Protein AF-A0A093ZXS2-F1 (afdb_monomer)

Structure (mmCIF, N/CA/C/O backbone):
data_AF-A0A093ZXS2-F1
#
_entry.id   AF-A0A093ZXS2-F1
#
loop_
_atom_site.group_PDB
_atom_site.id
_atom_site.type_symbol
_atom_site.label_atom_id
_atom_site.label_alt_id
_atom_site.label_comp_id
_atom_site.label_asym_id
_atom_site.label_entity_id
_atom_site.label_seq_id
_atom_site.pdbx_PDB_ins_code
_atom_site.Cartn_x
_atom_site.Cartn_y
_atom_site.Cartn_z
_atom_site.occupancy
_atom_site.B_iso_or_equiv
_atom_site.auth_seq_id
_atom_site.auth_comp_id
_atom_site.auth_asym_id
_atom_site.auth_atom_id
_atom_site.pdbx_PDB_model_num
ATOM 1 N N . THR A 1 1 ? -21.969 -2.272 3.654 1.00 64.00 1 THR A N 1
ATOM 2 C CA . THR A 1 1 ? -23.311 -2.040 4.238 1.00 64.00 1 THR A CA 1
ATOM 3 C C . THR A 1 1 ? -23.140 -1.621 5.692 1.00 64.00 1 THR A C 1
ATOM 5 O O . THR A 1 1 ? -22.016 -1.695 6.166 1.00 64.00 1 THR A O 1
ATOM 8 N N . PRO A 1 2 ? -24.175 -1.134 6.396 1.00 62.75 2 PRO A N 1
ATOM 9 C CA . PRO A 1 2 ? -24.063 -0.842 7.830 1.00 62.75 2 PRO A CA 1
ATOM 10 C C . PRO A 1 2 ? -23.534 -2.045 8.628 1.00 62.75 2 PRO A C 1
ATOM 12 O O . PRO A 1 2 ? -22.500 -1.924 9.269 1.00 62.75 2 PRO A O 1
ATOM 15 N N . ASP A 1 3 ? -24.114 -3.231 8.416 1.00 76.62 3 ASP A N 1
ATOM 16 C CA . ASP A 1 3 ? -23.692 -4.475 9.078 1.00 76.62 3 ASP A CA 1
ATOM 17 C C . ASP A 1 3 ? -22.210 -4.823 8.841 1.00 76.62 3 ASP A C 1
ATOM 19 O O . ASP A 1 3 ? -21.530 -5.302 9.740 1.00 76.62 3 ASP A O 1
ATOM 23 N N . THR A 1 4 ? -21.673 -4.563 7.640 1.00 85.38 4 THR A N 1
ATOM 24 C CA . THR A 1 4 ? -20.246 -4.822 7.371 1.00 85.38 4 THR A CA 1
ATOM 25 C C . THR A 1 4 ? -19.342 -3.800 8.050 1.00 85.38 4 THR A C 1
ATOM 27 O O . THR A 1 4 ? -18.207 -4.125 8.351 1.00 85.38 4 THR A O 1
ATOM 30 N N . ILE A 1 5 ? -19.801 -2.560 8.251 1.00 90.06 5 ILE A N 1
ATOM 31 C CA . ILE A 1 5 ? -19.001 -1.5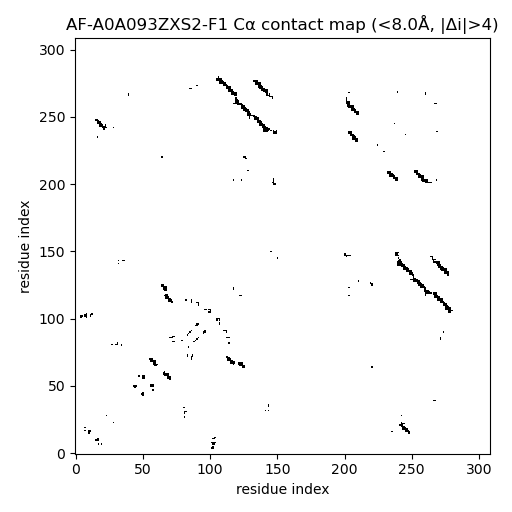38 8.942 1.00 90.06 5 ILE A CA 1
ATOM 32 C C . ILE A 1 5 ? -18.919 -1.868 10.431 1.00 90.06 5 ILE A C 1
ATOM 34 O O . ILE A 1 5 ? -17.835 -1.793 10.987 1.00 90.06 5 ILE A O 1
ATOM 38 N N . GLU A 1 6 ? -20.020 -2.302 11.048 1.00 91.19 6 GLU A N 1
ATOM 39 C CA . GLU A 1 6 ? -20.025 -2.748 12.450 1.00 91.19 6 GLU A CA 1
ATOM 40 C C . GLU A 1 6 ? -19.095 -3.951 12.668 1.00 91.19 6 GLU A C 1
ATOM 42 O O . GLU A 1 6 ? -18.340 -3.979 13.633 1.00 91.19 6 GLU A O 1
ATOM 47 N N . GLN A 1 7 ? -19.091 -4.919 11.744 1.00 90.75 7 GLN A N 1
ATOM 48 C CA . GLN A 1 7 ? -18.167 -6.060 11.796 1.00 90.75 7 GLN A CA 1
ATOM 49 C C . GLN A 1 7 ? -16.703 -5.635 11.658 1.00 90.75 7 GLN A C 1
ATOM 51 O O . GLN A 1 7 ? -15.855 -6.109 12.409 1.00 90.75 7 GLN A O 1
ATOM 56 N N . VAL A 1 8 ? -16.410 -4.738 10.710 1.00 92.88 8 VAL A N 1
ATOM 57 C CA . VAL A 1 8 ? -15.060 -4.188 10.520 1.00 92.88 8 VAL A CA 1
ATOM 58 C C . VAL A 1 8 ? -14.608 -3.442 11.770 1.00 92.88 8 VAL A C 1
ATOM 60 O O . VAL A 1 8 ? -13.482 -3.640 12.206 1.00 92.88 8 VAL A O 1
ATOM 63 N N . ASN A 1 9 ? -15.491 -2.641 12.363 1.00 95.50 9 ASN A N 1
ATOM 64 C CA . ASN A 1 9 ? -15.197 -1.873 13.562 1.00 95.50 9 ASN A CA 1
ATOM 65 C C . ASN A 1 9 ? -14.920 -2.765 14.772 1.00 95.50 9 ASN A C 1
ATOM 67 O O . ASN A 1 9 ? -13.881 -2.598 15.397 1.00 95.50 9 ASN A O 1
ATOM 71 N N . ALA A 1 10 ? -15.758 -3.771 15.028 1.00 94.12 10 ALA A N 1
ATOM 72 C CA . ALA A 1 10 ? -15.525 -4.722 16.113 1.00 94.12 10 ALA A CA 1
ATOM 73 C C . ALA A 1 10 ? -14.210 -5.505 15.934 1.00 94.12 10 ALA A C 1
ATOM 75 O O . ALA A 1 10 ? -13.450 -5.666 16.884 1.00 94.12 10 ALA A O 1
ATOM 76 N N . HIS A 1 11 ? -13.907 -5.957 14.709 1.00 94.00 11 HIS A N 1
ATOM 77 C CA . HIS A 1 11 ? -12.638 -6.636 14.428 1.00 94.00 11 HIS A CA 1
ATOM 78 C C . HIS A 1 11 ? -11.437 -5.705 14.623 1.00 94.00 11 HIS A C 1
ATOM 80 O O . HIS A 1 11 ? -10.383 -6.132 15.095 1.00 94.00 11 HIS A O 1
ATOM 86 N N . PHE A 1 12 ? -11.583 -4.441 14.229 1.00 96.06 12 PHE A N 1
ATOM 87 C CA . PHE A 1 12 ? -10.538 -3.441 14.370 1.00 96.06 12 PHE A CA 1
ATOM 88 C C . PHE A 1 12 ? -10.290 -3.068 15.834 1.00 96.06 12 PHE A C 1
ATOM 90 O O . PHE A 1 12 ? -9.136 -2.954 16.224 1.00 96.06 12 PHE A O 1
ATOM 97 N N . GLU A 1 13 ? -11.338 -2.938 16.648 1.00 94.44 13 GLU A N 1
ATOM 98 C CA . GLU A 1 13 ? -11.234 -2.655 18.087 1.00 94.44 13 GLU A CA 1
ATOM 99 C C . GLU A 1 13 ? -10.473 -3.761 18.838 1.00 94.44 13 GLU A C 1
ATOM 101 O O . GLU A 1 13 ? -9.700 -3.475 19.748 1.00 94.44 13 GLU A O 1
ATOM 106 N N . GLU A 1 14 ? -10.642 -5.024 18.434 1.00 93.88 14 GLU A N 1
ATOM 107 C CA . GLU A 1 14 ? -9.951 -6.156 19.062 1.00 93.88 14 GLU A CA 1
ATOM 108 C C . GLU A 1 14 ? -8.488 -6.297 18.612 1.00 93.88 14 GLU A C 1
ATOM 110 O O . GLU A 1 14 ? -7.625 -6.634 19.422 1.00 93.88 14 GLU A O 1
ATOM 115 N N . ASN A 1 15 ? -8.201 -6.049 17.330 1.00 93.31 15 ASN A N 1
ATOM 116 C CA . ASN A 1 15 ? -6.913 -6.413 16.725 1.00 93.31 15 ASN A CA 1
ATOM 117 C C . ASN A 1 15 ? -6.038 -5.220 16.321 1.00 93.31 15 ASN A C 1
ATOM 119 O O . ASN A 1 15 ? -4.917 -5.424 15.857 1.00 93.31 15 ASN A O 1
ATOM 123 N N . SER A 1 16 ? -6.549 -3.987 16.398 1.00 95.81 16 SER A N 1
ATOM 124 C CA . SER A 1 16 ? -5.923 -2.778 15.832 1.00 95.81 16 SER A CA 1
ATOM 125 C C . SER A 1 16 ? -5.574 -2.899 14.339 1.00 95.81 16 SER A C 1
ATOM 127 O O . SER A 1 16 ? -4.806 -2.106 13.789 1.00 95.81 16 SER A O 1
ATOM 129 N N . ALA A 1 17 ? -6.134 -3.901 13.662 1.00 95.56 17 ALA A N 1
ATOM 130 C CA . ALA A 1 17 ? -5.896 -4.217 12.268 1.00 95.56 17 ALA A CA 1
ATOM 131 C C . ALA A 1 17 ? -7.102 -4.953 11.673 1.00 95.56 17 ALA A C 1
ATOM 133 O O . ALA A 1 17 ? -7.790 -5.723 12.346 1.00 95.56 17 ALA A O 1
ATOM 134 N N . VAL A 1 18 ? -7.374 -4.724 10.391 1.00 95.50 18 VAL A N 1
ATOM 135 C CA . VAL A 1 18 ? -8.436 -5.418 9.652 1.00 95.50 18 VAL A CA 1
ATOM 136 C C . VAL A 1 18 ? -8.125 -5.435 8.160 1.00 95.50 18 VAL A C 1
ATOM 138 O O . VAL A 1 18 ? -7.564 -4.480 7.621 1.00 95.50 18 VAL A O 1
ATOM 141 N N . SER A 1 19 ? -8.518 -6.511 7.479 1.00 94.69 19 SER A N 1
ATOM 142 C CA . SER A 1 19 ? -8.465 -6.624 6.020 1.00 94.69 19 SER A CA 1
ATOM 143 C C . SER A 1 19 ? -9.869 -6.799 5.449 1.00 94.69 19 SER A C 1
ATOM 145 O O . SER A 1 19 ? -10.695 -7.512 6.008 1.00 94.69 19 SER A O 1
ATOM 147 N N . ILE A 1 20 ? -10.143 -6.131 4.331 1.00 95.06 20 ILE A N 1
ATOM 148 C CA . ILE A 1 20 ? -11.445 -6.111 3.669 1.00 95.06 20 ILE A CA 1
ATOM 149 C C . ILE A 1 20 ? -11.249 -6.438 2.195 1.00 95.06 20 ILE A C 1
ATOM 151 O O . ILE A 1 20 ? -10.667 -5.653 1.436 1.00 95.06 20 ILE A O 1
ATOM 155 N N . ASP A 1 21 ? -11.790 -7.574 1.776 1.00 94.25 21 ASP A N 1
ATOM 156 C CA . ASP A 1 21 ? -11.756 -7.993 0.384 1.00 94.25 21 ASP A CA 1
ATOM 157 C C . ASP A 1 21 ? -12.844 -7.326 -0.447 1.00 94.25 21 ASP A C 1
ATOM 159 O O . ASP A 1 21 ? -13.926 -6.956 0.015 1.00 94.25 21 ASP A O 1
ATOM 163 N N . ASN A 1 22 ? -12.561 -7.212 -1.739 1.00 95.25 22 ASN A N 1
ATOM 164 C CA . ASN A 1 22 ? -13.481 -6.716 -2.748 1.00 95.25 22 ASN A CA 1
ATOM 165 C C . ASN A 1 22 ? -14.045 -5.310 -2.471 1.00 95.25 22 ASN A C 1
ATOM 167 O O . ASN A 1 22 ? -15.179 -5.001 -2.844 1.00 95.25 22 ASN A O 1
ATOM 171 N N . ILE A 1 23 ? -13.230 -4.436 -1.873 1.00 95.56 23 ILE A N 1
ATOM 172 C CA . ILE A 1 23 ? -13.638 -3.085 -1.455 1.00 95.56 23 ILE A CA 1
ATOM 173 C C . ILE A 1 23 ? -14.059 -2.188 -2.634 1.00 95.56 23 ILE A C 1
ATOM 175 O O . ILE A 1 23 ? -14.985 -1.381 -2.524 1.00 95.56 23 ILE A O 1
ATOM 179 N N . LEU A 1 24 ? -13.409 -2.326 -3.795 1.00 97.12 24 LEU A N 1
ATOM 180 C CA . LEU A 1 24 ? -13.749 -1.583 -5.005 1.00 97.12 24 LEU A CA 1
ATOM 181 C C . LEU A 1 24 ? -14.876 -2.284 -5.761 1.00 97.12 24 LEU A C 1
ATOM 183 O O . LEU A 1 24 ? -14.845 -3.495 -5.987 1.00 97.12 24 LEU A O 1
ATOM 187 N N . SER A 1 25 ? -15.830 -1.495 -6.268 1.00 97.19 25 SER A N 1
ATOM 188 C CA . SER A 1 25 ? -16.922 -2.020 -7.096 1.00 97.19 25 SER A CA 1
ATOM 189 C C . SER A 1 25 ? -16.404 -2.839 -8.285 1.00 97.19 25 SER A C 1
ATOM 191 O O . SER A 1 25 ? -15.424 -2.458 -8.930 1.00 97.19 25 SER A O 1
ATOM 193 N N . ALA A 1 26 ? -17.123 -3.901 -8.660 1.00 97.81 26 ALA A N 1
ATOM 194 C CA . ALA A 1 26 ? -16.742 -4.776 -9.775 1.00 97.81 26 ALA A CA 1
ATOM 195 C C . ALA A 1 26 ? -16.466 -4.010 -11.085 1.00 97.81 26 ALA A C 1
ATOM 197 O O . ALA A 1 26 ? -15.532 -4.329 -11.818 1.00 97.81 26 ALA A O 1
ATOM 198 N N . LYS A 1 27 ? -17.241 -2.950 -11.362 1.00 98.25 27 LYS A N 1
ATOM 199 C CA . LYS A 1 27 ? -17.052 -2.096 -12.545 1.00 98.25 27 LYS A CA 1
ATOM 200 C C . LYS A 1 27 ? -15.719 -1.343 -12.506 1.00 98.25 27 LYS A C 1
ATOM 202 O O . LYS A 1 27 ? -15.015 -1.310 -13.513 1.00 98.25 27 LYS A O 1
ATOM 207 N N . PHE A 1 28 ? -15.394 -0.711 -11.377 1.00 98.31 28 PHE A N 1
ATOM 208 C CA . PHE A 1 28 ? -14.138 0.026 -11.231 1.00 98.31 28 PHE A CA 1
ATOM 209 C C . PHE A 1 28 ? -12.948 -0.935 -11.210 1.00 98.31 28 PHE A C 1
ATOM 211 O O . PHE A 1 28 ? -11.986 -0.717 -11.939 1.00 98.31 28 PHE A O 1
ATOM 218 N N . SER A 1 29 ? -13.063 -2.027 -10.449 1.00 98.06 29 SER A N 1
ATOM 219 C CA . SER A 1 29 ? -12.051 -3.077 -10.333 1.00 98.06 29 SER A CA 1
ATOM 220 C C . SER A 1 29 ? -11.686 -3.656 -11.707 1.00 98.06 29 SER A C 1
ATOM 222 O O . SER A 1 29 ? -10.516 -3.664 -12.075 1.00 98.06 29 SER A O 1
ATOM 224 N N . ALA A 1 30 ? -12.664 -3.997 -12.555 1.00 98.31 30 ALA A N 1
ATOM 225 C CA . ALA A 1 30 ? -12.390 -4.478 -13.915 1.00 98.31 30 ALA A CA 1
ATOM 226 C C . ALA A 1 30 ? -11.629 -3.456 -14.785 1.00 98.31 30 ALA A C 1
ATOM 228 O O . ALA A 1 30 ? -10.730 -3.826 -15.543 1.00 98.31 30 ALA A O 1
ATOM 229 N N . ARG A 1 31 ? -11.958 -2.161 -14.668 1.00 98.31 31 ARG A N 1
ATOM 230 C CA . ARG A 1 31 ? -11.261 -1.085 -15.392 1.00 98.31 31 ARG A CA 1
ATOM 231 C C . ARG A 1 31 ? -9.833 -0.891 -14.878 1.00 98.31 31 ARG A C 1
ATOM 233 O O . ARG A 1 31 ? -8.921 -0.743 -15.689 1.00 98.31 31 ARG A O 1
ATOM 240 N N . LEU A 1 32 ? -9.642 -0.906 -13.558 1.00 98.50 32 LEU A N 1
ATOM 241 C CA . LEU A 1 32 ? -8.323 -0.852 -12.931 1.00 98.50 32 LEU A CA 1
ATOM 242 C C . LEU A 1 32 ? -7.472 -2.041 -13.388 1.00 98.50 32 LEU A C 1
ATOM 244 O O . LEU A 1 32 ? -6.336 -1.845 -13.803 1.00 98.50 32 LEU A O 1
ATOM 248 N N . ARG A 1 33 ? -8.043 -3.249 -13.429 1.00 98.38 33 ARG A N 1
ATOM 249 C CA . ARG A 1 33 ? -7.336 -4.461 -13.862 1.00 98.38 33 ARG A CA 1
ATOM 250 C C . ARG A 1 33 ? -6.800 -4.344 -15.277 1.00 98.38 33 ARG A C 1
ATOM 252 O O . ARG A 1 33 ? -5.608 -4.530 -15.494 1.00 98.38 33 ARG A O 1
ATOM 259 N N . ALA A 1 34 ? -7.663 -3.956 -16.214 1.00 98.31 34 ALA A N 1
ATOM 260 C CA . ALA A 1 34 ? -7.269 -3.758 -17.604 1.00 98.31 34 ALA A CA 1
ATOM 261 C C . ALA A 1 34 ? -6.152 -2.707 -17.743 1.00 98.31 34 ALA A C 1
ATOM 263 O O . ALA A 1 34 ? -5.256 -2.863 -18.570 1.00 98.31 34 ALA A O 1
ATOM 264 N N . HIS A 1 35 ? -6.185 -1.651 -16.922 1.00 97.94 35 HIS A N 1
ATOM 265 C CA . HIS A 1 35 ? -5.135 -0.634 -16.899 1.00 97.94 35 HIS A CA 1
ATOM 266 C C . HIS A 1 35 ? -3.795 -1.192 -16.393 1.00 97.94 35 HIS A C 1
ATOM 268 O O . HIS A 1 35 ? -2.769 -0.973 -17.037 1.00 97.94 35 HIS A O 1
ATOM 274 N N . ILE A 1 36 ? -3.797 -1.935 -15.281 1.00 97.94 36 ILE A N 1
ATOM 275 C CA . ILE A 1 36 ? -2.574 -2.504 -14.696 1.00 97.94 36 ILE A CA 1
ATOM 276 C C . ILE A 1 36 ? -1.974 -3.585 -15.597 1.00 97.94 36 ILE A C 1
ATOM 278 O O . ILE A 1 36 ? -0.779 -3.546 -15.870 1.00 97.94 36 ILE A O 1
ATOM 282 N N . GLU A 1 37 ? -2.782 -4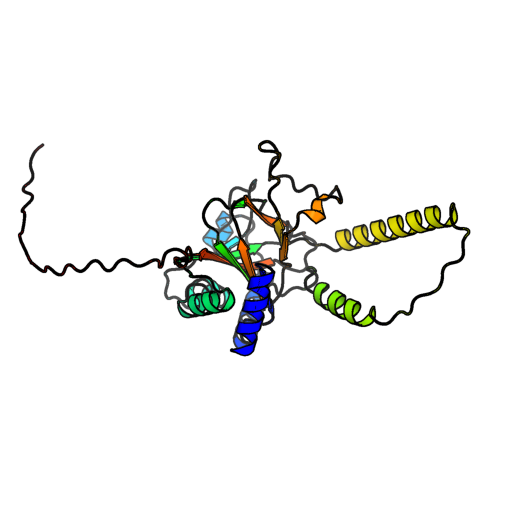.494 -16.145 1.00 97.44 37 GLU A N 1
ATOM 283 C CA . GLU A 1 37 ? -2.301 -5.531 -17.070 1.00 97.44 37 GLU A CA 1
ATOM 284 C C . GLU A 1 37 ? -1.670 -4.915 -18.336 1.00 97.44 37 GLU A C 1
ATOM 286 O O . GLU A 1 37 ? -0.616 -5.360 -18.800 1.00 97.44 37 GLU A O 1
ATOM 291 N N . ALA A 1 38 ? -2.245 -3.825 -18.862 1.00 97.00 38 ALA A N 1
ATOM 292 C CA . ALA A 1 38 ? -1.638 -3.071 -19.957 1.00 97.00 38 ALA A CA 1
ATOM 293 C C . ALA A 1 38 ? -0.306 -2.415 -19.541 1.00 97.00 38 ALA A C 1
ATOM 295 O O . ALA A 1 38 ? 0.675 -2.476 -20.293 1.00 97.00 38 ALA A O 1
ATOM 296 N N . ALA A 1 39 ? -0.240 -1.833 -18.340 1.00 94.94 39 ALA A N 1
ATOM 297 C CA . ALA A 1 39 ? 0.972 -1.216 -17.804 1.00 94.94 39 ALA A CA 1
ATOM 298 C C . ALA A 1 39 ? 2.092 -2.234 -17.512 1.00 94.94 39 ALA A C 1
ATOM 300 O O . ALA A 1 39 ? 3.266 -1.909 -17.689 1.00 94.94 39 ALA A O 1
ATOM 301 N N . GLU A 1 40 ? 1.761 -3.462 -17.104 1.00 95.06 40 GLU A N 1
ATOM 302 C CA . GLU A 1 40 ? 2.731 -4.552 -16.930 1.00 95.06 40 GLU A CA 1
ATOM 303 C C . GLU A 1 40 ? 3.244 -5.106 -18.261 1.00 95.06 40 GLU A C 1
ATOM 305 O O . GLU A 1 40 ? 4.412 -5.480 -18.371 1.00 95.06 40 GLU A O 1
ATOM 310 N N . SER A 1 41 ? 2.399 -5.119 -19.296 1.00 93.94 41 SER A N 1
ATOM 311 C CA . SER A 1 41 ? 2.801 -5.564 -20.637 1.00 93.94 41 SER A CA 1
ATOM 312 C C . SER A 1 41 ? 3.773 -4.604 -21.337 1.00 93.94 41 SER A C 1
ATOM 314 O O . SER A 1 41 ? 4.443 -4.987 -22.299 1.00 93.94 41 SER A O 1
ATOM 316 N N . THR A 1 42 ? 3.873 -3.363 -20.850 1.00 92.81 42 THR A N 1
ATOM 317 C CA . THR A 1 42 ? 4.752 -2.329 -21.400 1.00 92.81 42 THR A CA 1
ATOM 318 C C . THR A 1 42 ? 6.072 -2.295 -20.623 1.00 92.81 42 THR A C 1
ATOM 320 O O . THR A 1 42 ? 6.067 -1.993 -19.429 1.00 92.81 42 THR A O 1
ATOM 323 N N . PRO A 1 43 ? 7.226 -2.562 -21.264 1.00 90.75 43 PRO A N 1
ATOM 324 C CA . PRO A 1 43 ? 8.516 -2.488 -20.591 1.00 90.75 43 PRO A CA 1
ATOM 325 C C . PRO A 1 43 ? 8.794 -1.083 -20.052 1.00 90.75 43 PRO A C 1
ATOM 327 O O . PRO A 1 43 ? 8.669 -0.094 -20.776 1.00 90.75 43 PRO A O 1
ATOM 330 N N . LEU A 1 44 ? 9.221 -1.003 -18.793 1.00 90.88 44 LEU A N 1
ATOM 331 C CA . LEU A 1 44 ? 9.686 0.249 -18.209 1.00 90.88 44 LEU A CA 1
ATOM 332 C C . LEU A 1 44 ? 11.081 0.619 -18.741 1.00 90.88 44 LEU A C 1
ATOM 334 O O . LEU A 1 44 ? 11.901 -0.274 -18.986 1.00 90.88 44 LEU A O 1
ATOM 338 N N . PRO A 1 45 ? 11.387 1.923 -18.873 1.00 92.88 45 PRO A N 1
ATOM 339 C CA . PRO A 1 45 ? 12.745 2.379 -19.140 1.00 92.88 45 PRO A CA 1
ATOM 340 C C . PRO A 1 45 ? 13.757 1.876 -18.099 1.00 92.88 45 PRO A C 1
ATOM 342 O O . PRO A 1 45 ? 13.413 1.599 -16.947 1.00 92.88 45 PRO A O 1
ATOM 345 N N . ALA A 1 46 ? 15.025 1.764 -18.501 1.00 87.94 46 ALA A N 1
ATOM 346 C CA . ALA A 1 46 ? 16.059 1.131 -17.683 1.00 87.94 46 ALA A CA 1
ATOM 347 C C . ALA A 1 46 ? 16.540 2.020 -16.527 1.00 87.94 46 ALA A C 1
ATOM 349 O O . ALA A 1 46 ? 17.00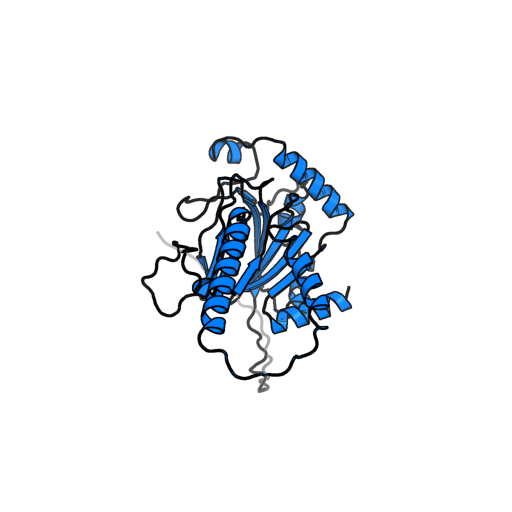1 1.512 -15.502 1.00 87.94 46 ALA A O 1
ATOM 350 N N . THR A 1 47 ? 16.462 3.343 -16.687 1.00 92.19 47 THR A N 1
ATOM 351 C CA . THR A 1 47 ? 16.985 4.302 -15.710 1.00 92.19 47 THR A CA 1
ATOM 352 C C . THR A 1 47 ? 15.879 5.110 -15.040 1.00 92.19 47 THR A C 1
ATOM 354 O O . THR A 1 47 ? 14.833 5.379 -15.627 1.00 92.19 47 THR A O 1
ATOM 357 N N . ALA A 1 48 ? 16.134 5.556 -13.805 1.00 93.06 48 ALA A N 1
ATOM 358 C CA . ALA A 1 48 ? 15.202 6.414 -13.076 1.00 93.06 48 ALA A CA 1
ATOM 359 C C . ALA A 1 48 ? 14.881 7.708 -13.842 1.00 93.06 48 ALA A C 1
ATOM 361 O O . ALA A 1 48 ? 13.721 8.088 -13.927 1.00 93.06 48 ALA A O 1
ATOM 362 N N . ALA A 1 49 ? 15.888 8.335 -14.458 1.00 94.62 49 ALA A N 1
ATOM 363 C CA . ALA A 1 49 ? 15.706 9.570 -15.218 1.00 94.62 49 ALA A CA 1
ATOM 364 C C . ALA A 1 49 ? 14.764 9.391 -16.420 1.00 94.62 49 ALA A C 1
ATOM 366 O O . ALA A 1 49 ? 13.937 10.256 -16.689 1.00 94.62 49 ALA A O 1
ATOM 367 N N . GLU A 1 50 ? 14.856 8.264 -17.129 1.00 95.12 50 GLU A N 1
ATOM 368 C CA . GLU A 1 50 ? 13.969 7.978 -18.261 1.00 95.12 50 GLU A CA 1
ATOM 369 C C . GLU A 1 50 ? 12.537 7.669 -17.806 1.00 95.12 50 GLU A C 1
ATOM 371 O O . GLU A 1 50 ? 11.589 8.110 -18.455 1.00 95.12 50 GLU A O 1
ATOM 376 N N . ILE A 1 51 ? 12.362 6.953 -16.687 1.00 94.00 51 ILE A N 1
ATOM 377 C CA . ILE A 1 51 ? 11.036 6.697 -16.093 1.00 94.00 51 ILE A CA 1
ATOM 378 C C . ILE A 1 51 ? 10.374 8.024 -15.704 1.00 94.00 51 ILE A C 1
ATOM 380 O O . ILE A 1 51 ? 9.236 8.284 -16.092 1.00 94.00 51 ILE A O 1
ATOM 384 N N . GLU A 1 52 ? 11.108 8.877 -14.988 1.00 94.19 52 GLU A N 1
ATOM 385 C CA . GLU A 1 52 ? 10.622 10.165 -14.481 1.00 94.19 52 GLU A CA 1
ATOM 386 C C . GLU A 1 52 ? 10.313 11.162 -15.616 1.00 94.19 52 GLU A C 1
ATOM 388 O O . GLU A 1 52 ? 9.411 11.989 -15.486 1.00 94.19 52 GLU A O 1
ATOM 393 N N . ALA A 1 53 ? 11.022 11.070 -16.747 1.00 94.06 53 ALA A N 1
ATOM 394 C CA . ALA A 1 53 ? 10.792 11.910 -17.924 1.00 94.06 53 ALA A CA 1
ATOM 395 C C . ALA A 1 53 ? 9.629 11.438 -18.816 1.00 94.06 53 ALA A C 1
ATOM 397 O O . ALA A 1 53 ? 9.068 12.242 -19.558 1.00 94.06 53 ALA A O 1
ATOM 398 N N . SER A 1 54 ? 9.290 10.146 -18.787 1.00 91.31 54 SER A N 1
ATOM 399 C CA . SER A 1 54 ? 8.282 9.540 -19.676 1.00 91.31 54 SER A CA 1
ATOM 400 C C . SER A 1 54 ? 6.955 9.219 -18.989 1.00 91.31 54 SER A C 1
ATOM 402 O O . SER A 1 54 ? 5.998 8.835 -19.660 1.00 91.31 54 SER A O 1
ATOM 404 N N . SER A 1 55 ? 6.881 9.363 -17.665 1.00 91.00 55 SER A N 1
ATOM 405 C CA . SER A 1 55 ? 5.708 8.999 -16.876 1.00 91.00 55 SER A CA 1
ATOM 406 C C . SER A 1 55 ? 5.560 9.894 -15.636 1.00 91.00 55 SER A C 1
ATOM 408 O O . SER A 1 55 ? 6.530 10.533 -15.215 1.00 91.00 55 SER A O 1
ATOM 410 N N . PRO A 1 56 ? 4.367 9.941 -15.015 1.00 91.81 56 PRO A N 1
ATOM 411 C CA . PRO A 1 56 ? 4.180 10.646 -13.746 1.00 91.81 56 PRO A CA 1
ATOM 412 C C . PRO A 1 56 ? 4.859 9.932 -12.566 1.00 91.81 56 PRO A C 1
ATOM 414 O O . PRO A 1 56 ? 5.035 10.532 -11.510 1.00 91.81 56 PRO A O 1
ATOM 417 N N . TRP A 1 57 ? 5.284 8.678 -12.743 1.00 95.19 57 TRP A N 1
ATOM 418 C CA . TRP A 1 57 ? 5.947 7.905 -11.703 1.00 95.19 57 TRP A CA 1
ATOM 419 C C . TRP A 1 57 ? 7.334 8.464 -11.379 1.00 95.19 57 TRP A C 1
ATOM 421 O O . TRP A 1 57 ? 8.066 8.964 -12.242 1.00 95.19 57 TRP A O 1
ATOM 431 N N . ARG A 1 58 ? 7.704 8.353 -10.106 1.00 96.88 58 ARG A N 1
ATOM 432 C CA . ARG A 1 58 ? 9.008 8.733 -9.560 1.00 96.88 58 ARG A CA 1
ATOM 433 C C . ARG A 1 58 ? 9.691 7.532 -8.931 1.00 96.88 58 ARG A C 1
ATOM 435 O O . ARG A 1 58 ? 9.028 6.562 -8.584 1.00 96.88 58 ARG A O 1
ATOM 442 N N . VAL A 1 59 ? 11.017 7.569 -8.809 1.00 97.50 59 VAL A N 1
ATOM 443 C CA . VAL A 1 59 ? 11.788 6.483 -8.183 1.00 97.50 59 VAL A CA 1
ATOM 444 C C . VAL A 1 59 ? 12.187 6.885 -6.769 1.00 97.50 59 VAL A C 1
ATOM 446 O O . VAL A 1 59 ? 12.946 7.842 -6.596 1.00 97.50 59 VAL A O 1
ATOM 449 N N . ALA A 1 60 ? 11.730 6.121 -5.777 1.00 97.75 60 ALA A N 1
ATOM 450 C CA . ALA A 1 60 ? 12.073 6.314 -4.372 1.00 97.75 60 ALA A CA 1
ATOM 451 C C . ALA A 1 60 ? 13.586 6.120 -4.142 1.00 97.75 60 ALA A C 1
ATOM 453 O O . ALA A 1 60 ? 14.198 5.185 -4.674 1.00 97.75 60 ALA A O 1
ATOM 454 N N . LYS A 1 61 ? 14.199 7.035 -3.383 1.00 95.00 61 LYS A N 1
ATOM 455 C CA . LYS A 1 61 ? 15.644 7.136 -3.115 1.00 95.00 61 LYS A CA 1
ATOM 456 C C . LYS A 1 61 ? 15.846 7.553 -1.644 1.00 95.00 61 LYS A C 1
ATOM 458 O O . LYS A 1 61 ? 15.080 8.379 -1.159 1.00 95.00 61 LYS A O 1
ATOM 463 N N . PRO A 1 62 ? 16.926 7.114 -0.968 1.00 96.62 62 PRO A N 1
ATOM 464 C CA . PRO A 1 62 ? 18.091 6.438 -1.536 1.00 96.62 62 PRO A CA 1
ATOM 465 C C . PRO A 1 62 ? 17.983 4.898 -1.534 1.00 96.62 62 PRO A C 1
ATOM 467 O O . PRO A 1 62 ? 17.354 4.335 -0.641 1.00 96.62 62 PRO A O 1
ATOM 470 N N . PRO A 1 63 ? 18.685 4.197 -2.455 1.00 94.50 63 PRO A N 1
ATOM 471 C CA . PRO A 1 63 ? 18.602 2.738 -2.581 1.00 94.50 63 PRO A CA 1
ATOM 472 C C . PRO A 1 63 ? 18.917 1.966 -1.298 1.00 94.50 63 PRO A C 1
ATOM 474 O O . PRO A 1 63 ? 18.298 0.952 -1.034 1.00 94.50 63 PRO A O 1
ATOM 477 N N . HIS A 1 64 ? 19.838 2.431 -0.455 1.00 91.69 64 HIS A N 1
ATOM 478 C CA . HIS A 1 64 ? 20.163 1.731 0.795 1.00 91.69 64 HIS A CA 1
ATOM 479 C C . HIS A 1 64 ? 19.047 1.795 1.857 1.00 91.69 64 HIS A C 1
ATOM 481 O O . HIS A 1 64 ? 19.210 1.198 2.909 1.00 91.69 64 HIS A O 1
ATOM 487 N N . LYS A 1 65 ? 17.940 2.511 1.603 1.00 94.19 65 LYS A N 1
ATOM 488 C CA . LYS A 1 65 ? 16.736 2.533 2.451 1.00 94.19 65 LYS A CA 1
ATOM 489 C C . LYS A 1 65 ? 15.528 1.929 1.750 1.00 94.19 65 LYS A C 1
ATOM 491 O O . LYS A 1 65 ? 14.771 1.168 2.340 1.00 94.19 65 LYS A O 1
ATOM 496 N N . HIS A 1 66 ? 15.327 2.287 0.490 1.00 96.94 66 HIS A N 1
ATOM 497 C CA . HIS A 1 66 ? 14.213 1.791 -0.300 1.00 96.94 66 HIS A CA 1
ATOM 498 C C . HIS A 1 66 ? 14.474 1.995 -1.788 1.00 96.94 66 HIS A C 1
ATOM 500 O O . HIS A 1 66 ? 15.284 2.828 -2.205 1.00 96.94 66 HIS A O 1
ATOM 506 N N . ARG A 1 67 ? 13.728 1.260 -2.602 1.00 97.44 67 ARG A N 1
ATOM 507 C CA . ARG A 1 67 ? 13.611 1.496 -4.035 1.00 97.44 67 ARG A CA 1
ATOM 508 C C . ARG A 1 67 ? 12.252 0.983 -4.481 1.00 97.44 67 ARG A C 1
ATOM 510 O O . ARG A 1 67 ? 11.993 -0.199 -4.341 1.00 97.44 67 ARG A O 1
ATOM 517 N N . PHE A 1 68 ? 11.408 1.856 -5.008 1.00 98.12 68 PHE A N 1
ATOM 518 C CA . PHE A 1 68 ? 10.123 1.518 -5.626 1.00 98.12 68 PHE A CA 1
ATOM 519 C C . PHE A 1 68 ? 9.673 2.679 -6.510 1.00 98.12 68 PHE A C 1
ATOM 521 O O . PHE A 1 68 ? 10.242 3.775 -6.429 1.00 98.12 68 PHE A O 1
ATOM 528 N N . LEU A 1 69 ? 8.695 2.446 -7.384 1.00 98.31 69 LEU A N 1
ATOM 529 C CA . LEU A 1 69 ? 8.044 3.537 -8.098 1.00 98.31 69 LEU A CA 1
ATOM 530 C C . LEU A 1 69 ? 6.904 4.094 -7.256 1.00 98.31 69 LEU A C 1
ATOM 532 O O . LEU A 1 69 ? 6.128 3.323 -6.696 1.00 98.31 69 LEU A O 1
ATOM 536 N N . TYR A 1 70 ? 6.785 5.416 -7.201 1.00 98.12 70 TYR A N 1
ATOM 537 C CA . TYR A 1 70 ? 5.699 6.079 -6.495 1.00 98.12 70 TYR A CA 1
ATOM 538 C C . TYR A 1 70 ? 5.000 7.138 -7.344 1.00 98.12 70 TYR A C 1
ATOM 540 O O . TYR A 1 70 ? 5.586 7.695 -8.278 1.00 98.12 70 TYR A O 1
ATOM 548 N N . LEU A 1 71 ? 3.738 7.385 -7.009 1.00 96.81 71 LEU A N 1
ATOM 549 C CA . LEU A 1 71 ? 2.845 8.343 -7.638 1.00 96.81 71 LEU A CA 1
ATOM 550 C C . LEU A 1 71 ? 2.189 9.186 -6.543 1.00 96.81 71 LEU A C 1
ATOM 552 O O . LEU A 1 71 ? 1.462 8.656 -5.703 1.00 96.81 71 LEU A O 1
ATOM 556 N N . GLU A 1 72 ? 2.468 10.485 -6.553 1.00 94.25 72 GLU A N 1
ATOM 557 C CA . GLU A 1 72 ? 1.877 11.453 -5.626 1.00 94.25 72 GLU A CA 1
ATOM 558 C C . GLU A 1 72 ? 0.575 12.038 -6.193 1.00 94.25 72 GLU A C 1
ATOM 560 O O . GLU A 1 72 ? 0.397 12.052 -7.421 1.00 94.25 72 GLU A O 1
ATOM 565 N N . PRO A 1 73 ? -0.313 12.556 -5.322 1.00 91.62 73 PRO A N 1
ATOM 566 C CA . PRO A 1 73 ? -1.512 13.249 -5.752 1.00 91.62 73 PRO A CA 1
ATOM 567 C C . PRO A 1 73 ? -1.194 14.411 -6.692 1.00 91.62 73 PRO A C 1
ATOM 569 O O . PRO A 1 73 ? -0.356 15.268 -6.393 1.00 91.62 73 PRO A O 1
ATOM 572 N N . SER A 1 74 ? -1.862 14.451 -7.842 1.00 86.56 74 SER A N 1
ATOM 573 C CA . SER A 1 74 ? -1.653 15.498 -8.842 1.00 86.56 74 SER A CA 1
ATOM 574 C C . SER A 1 74 ? -2.666 16.636 -8.677 1.00 86.56 74 SER A C 1
ATOM 576 O O . SER A 1 74 ? -3.848 16.414 -8.433 1.00 86.56 74 SER A O 1
ATOM 578 N N . ALA A 1 75 ? -2.228 17.887 -8.854 1.00 72.38 75 ALA A N 1
ATOM 579 C CA . ALA A 1 75 ? -3.132 19.045 -8.868 1.00 72.38 75 ALA A CA 1
ATOM 580 C C . ALA A 1 75 ? -3.847 19.244 -10.226 1.00 72.38 75 ALA A C 1
ATOM 582 O O . ALA A 1 75 ? -4.606 20.199 -10.398 1.00 72.38 75 ALA A O 1
ATOM 583 N N . SER A 1 76 ? -3.567 18.399 -11.224 1.00 64.50 76 SER A N 1
ATOM 584 C CA . SER A 1 76 ? -4.014 18.591 -12.607 1.00 64.50 76 SER A CA 1
ATOM 585 C C . SER A 1 76 ? -5.380 17.960 -12.877 1.00 64.50 76 SER A C 1
ATOM 587 O O . SER A 1 76 ? -5.570 16.764 -12.690 1.00 64.50 76 SER A O 1
ATOM 589 N N . GLY A 1 77 ? -6.312 18.753 -13.414 1.00 59.66 77 GLY A N 1
ATOM 590 C CA . GLY A 1 77 ? -7.631 18.300 -13.879 1.00 59.66 77 GLY A CA 1
ATOM 591 C C . GLY A 1 77 ? -7.627 17.619 -15.256 1.00 59.66 77 GLY A C 1
ATOM 592 O O . GLY A 1 77 ? -8.572 17.807 -16.020 1.00 59.66 77 GLY A O 1
ATOM 593 N N . GLU A 1 78 ? -6.559 16.899 -15.608 1.00 67.62 78 GLU A N 1
ATOM 594 C CA . GLU A 1 78 ? -6.525 16.078 -16.826 1.00 67.62 78 GLU A CA 1
ATOM 595 C C . GLU A 1 78 ? -7.368 14.801 -16.661 1.00 67.62 78 GLU A C 1
ATOM 597 O O . GLU A 1 78 ? -7.839 14.478 -15.569 1.00 67.62 78 GLU A O 1
ATOM 602 N N . GLU A 1 79 ? -7.591 14.073 -17.759 1.00 82.56 79 GLU A N 1
ATOM 603 C CA . GLU A 1 79 ? -8.303 12.795 -17.727 1.00 82.56 79 GLU A CA 1
ATOM 604 C C . GLU A 1 79 ? -7.506 11.774 -16.896 1.00 82.56 79 GLU A C 1
ATOM 606 O O . GLU A 1 79 ? -6.468 11.261 -17.319 1.00 82.56 79 GLU A O 1
ATOM 611 N N . LYS A 1 80 ? -7.986 11.512 -15.677 1.00 90.88 80 LYS A N 1
ATOM 612 C CA . LYS A 1 80 ? -7.336 10.622 -14.714 1.00 90.88 80 LYS A CA 1
ATOM 613 C C . LYS A 1 80 ? -7.457 9.167 -15.152 1.00 90.88 80 LYS A C 1
ATOM 615 O O . LYS A 1 80 ? -8.514 8.703 -15.578 1.00 90.88 80 LYS A O 1
ATOM 620 N N . ASN A 1 81 ? -6.362 8.428 -15.011 1.00 93.69 81 ASN A N 1
ATOM 621 C CA . ASN A 1 81 ? -6.406 6.972 -15.095 1.00 93.69 81 ASN A CA 1
ATOM 622 C C . ASN A 1 81 ? -6.943 6.379 -13.772 1.00 93.69 81 ASN A C 1
ATOM 624 O O . ASN A 1 81 ? -6.945 7.073 -12.754 1.00 93.69 81 ASN A O 1
ATOM 628 N N . PRO A 1 82 ? -7.341 5.093 -13.739 1.00 97.00 82 PRO A N 1
ATOM 629 C CA . PRO A 1 82 ? -7.927 4.495 -12.541 1.00 97.00 82 PRO A CA 1
ATOM 630 C C . PRO A 1 82 ? -7.021 4.512 -11.300 1.00 97.00 82 PRO A C 1
ATOM 632 O O . PRO A 1 82 ? -7.544 4.591 -10.197 1.00 97.00 82 PRO A O 1
ATOM 635 N N . VAL A 1 83 ? -5.691 4.454 -11.443 1.00 97.00 83 VAL A N 1
ATOM 636 C CA . VAL A 1 83 ? -4.767 4.564 -10.295 1.00 97.00 83 VAL A CA 1
ATOM 637 C C . VAL A 1 83 ? -4.770 5.995 -9.762 1.00 97.00 83 VAL A C 1
ATOM 639 O O . VAL A 1 83 ? -4.845 6.206 -8.557 1.00 97.00 83 VAL A O 1
ATOM 642 N N . GLN A 1 84 ? -4.762 6.982 -10.658 1.00 95.56 84 GLN A N 1
ATOM 643 C CA . GLN A 1 84 ? -4.835 8.391 -10.288 1.00 95.56 84 GLN A CA 1
ATOM 644 C C . GLN A 1 84 ? -6.176 8.739 -9.623 1.00 95.56 84 GLN A C 1
ATOM 646 O O . GLN A 1 84 ? -6.195 9.517 -8.683 1.00 95.56 84 GLN A O 1
ATOM 651 N N . GLU A 1 85 ? -7.289 8.124 -10.037 1.00 96.38 85 GLU A N 1
ATOM 652 C CA . GLU A 1 85 ? -8.580 8.265 -9.340 1.00 96.38 85 GLU A CA 1
ATOM 653 C C . GLU A 1 85 ? -8.516 7.735 -7.890 1.00 96.38 85 GLU A C 1
ATOM 655 O O . GLU A 1 85 ? -9.145 8.299 -6.998 1.00 96.38 85 GLU A O 1
ATOM 660 N N . LEU A 1 86 ? -7.737 6.680 -7.615 1.00 97.62 86 LEU A N 1
ATOM 661 C CA . LEU A 1 86 ? -7.535 6.198 -6.240 1.00 97.62 86 LEU A CA 1
ATOM 662 C C . LEU A 1 86 ? -6.691 7.175 -5.407 1.00 97.62 86 LEU A C 1
ATOM 664 O O . LEU A 1 86 ? -7.036 7.450 -4.258 1.00 97.62 86 LEU A O 1
ATOM 668 N N . VAL A 1 87 ? -5.601 7.678 -5.998 1.00 97.19 87 VAL A N 1
ATOM 669 C CA . VAL A 1 87 ? -4.596 8.523 -5.331 1.00 97.19 87 VAL A CA 1
ATOM 670 C C . VAL A 1 87 ? -5.066 9.967 -5.152 1.00 97.19 87 VAL A C 1
ATOM 672 O O . VAL A 1 87 ? -4.781 10.555 -4.116 1.00 97.19 87 VAL A O 1
ATOM 675 N N . ASP A 1 88 ? -5.780 10.533 -6.126 1.00 95.75 88 ASP A N 1
ATOM 676 C CA . ASP A 1 88 ? -6.201 11.938 -6.115 1.00 95.75 88 ASP A CA 1
ATOM 677 C C . ASP A 1 88 ? -7.608 12.123 -5.536 1.00 95.75 88 ASP A C 1
ATOM 679 O O . ASP A 1 88 ? -7.883 13.170 -4.953 1.00 95.75 88 ASP A O 1
ATOM 683 N N . ASP A 1 89 ? -8.507 11.149 -5.733 1.00 95.50 89 ASP A N 1
ATOM 684 C CA . ASP A 1 89 ? -9.934 11.326 -5.442 1.00 95.50 89 ASP A CA 1
ATOM 685 C C . ASP A 1 89 ? -10.420 10.422 -4.307 1.00 95.50 89 ASP A C 1
ATOM 687 O O . ASP A 1 89 ? -10.887 10.937 -3.298 1.00 95.50 89 ASP A O 1
ATOM 691 N N . LEU A 1 90 ? -10.324 9.091 -4.432 1.00 97.12 90 LEU A N 1
ATOM 692 C CA . LEU A 1 90 ? -10.956 8.174 -3.474 1.00 97.12 90 LEU A CA 1
ATOM 693 C C . LEU A 1 90 ? -10.361 8.299 -2.067 1.00 97.12 90 LEU A C 1
ATOM 695 O O . LEU A 1 90 ? -11.077 8.672 -1.139 1.00 97.12 90 LEU A O 1
ATOM 699 N N . LEU A 1 91 ? -9.076 7.982 -1.902 1.00 97.50 91 LEU A N 1
ATOM 700 C CA . LEU A 1 91 ? -8.438 7.932 -0.582 1.00 97.50 91 LEU A CA 1
ATOM 701 C C . LEU A 1 91 ? -8.273 9.323 0.066 1.00 97.50 91 LEU A C 1
ATOM 703 O O . LEU A 1 91 ? -8.415 9.423 1.288 1.00 97.50 91 LEU A O 1
ATOM 707 N N . PRO A 1 92 ? -8.067 10.415 -0.700 1.00 96.44 92 PRO A N 1
ATOM 708 C CA . PRO A 1 92 ? -8.139 11.781 -0.178 1.00 96.44 92 PRO A CA 1
ATOM 709 C C . PRO A 1 92 ? -9.555 12.337 0.026 1.00 96.44 92 PRO A C 1
ATOM 711 O O . PRO A 1 92 ? -9.687 13.483 0.467 1.00 96.44 92 PRO A O 1
ATOM 714 N N . SER A 1 93 ? -10.627 11.620 -0.329 1.00 97.12 93 SER A N 1
ATOM 715 C CA . SER A 1 93 ? -11.985 12.178 -0.233 1.00 97.12 93 SER A CA 1
ATOM 716 C C . SER A 1 93 ? -12.438 12.362 1.216 1.00 97.12 93 SER A C 1
ATOM 718 O O . SER A 1 93 ? -12.049 11.635 2.133 1.00 97.12 93 SER A O 1
ATOM 720 N N . LYS A 1 94 ? -13.327 13.339 1.427 1.00 97.38 94 LYS A N 1
ATOM 721 C CA . LYS A 1 94 ? -13.976 13.549 2.727 1.00 97.38 94 LYS A CA 1
ATOM 722 C C . LYS A 1 94 ? -14.863 12.358 3.094 1.00 97.38 94 LYS A C 1
ATOM 724 O O . LYS A 1 94 ? -14.978 12.009 4.262 1.00 97.38 94 LYS A O 1
ATOM 729 N N . GLU A 1 95 ? -15.498 11.758 2.098 1.00 97.12 95 GLU A N 1
ATOM 730 C CA . GLU A 1 95 ? -16.377 10.604 2.227 1.00 97.12 95 GLU A CA 1
ATOM 731 C C . GLU A 1 95 ? -15.599 9.375 2.690 1.00 97.12 95 GLU A C 1
ATOM 733 O O . GLU A 1 95 ? -16.039 8.709 3.624 1.00 97.12 95 GLU A O 1
ATOM 738 N N . PHE A 1 96 ? -14.427 9.117 2.098 1.00 97.50 96 PHE A N 1
ATOM 739 C CA . PHE A 1 96 ? -13.562 8.025 2.529 1.00 97.50 96 PHE A CA 1
ATOM 740 C C . PHE A 1 96 ? -13.065 8.231 3.957 1.00 97.50 96 PHE A C 1
ATOM 742 O O . PHE A 1 96 ? -13.162 7.309 4.753 1.00 97.50 96 PHE A O 1
ATOM 749 N N . ARG A 1 97 ? -12.630 9.444 4.329 1.00 97.62 97 ARG A N 1
ATOM 750 C CA . ARG A 1 97 ? -12.215 9.722 5.717 1.00 97.62 97 ARG A CA 1
ATOM 751 C C . ARG A 1 97 ? -13.337 9.524 6.731 1.00 97.62 97 ARG A C 1
ATOM 753 O O . ARG A 1 97 ? -13.102 8.962 7.788 1.00 97.62 97 ARG A O 1
ATOM 760 N N . LYS A 1 98 ? -14.566 9.935 6.405 1.00 97.00 98 LYS A N 1
ATOM 761 C CA . LYS A 1 98 ? -15.731 9.666 7.264 1.00 97.00 98 LYS A CA 1
ATOM 762 C C . LYS A 1 98 ? -16.020 8.177 7.393 1.00 97.00 98 LYS A C 1
ATOM 764 O O . LYS A 1 98 ? -16.382 7.719 8.466 1.00 97.00 98 LYS A O 1
ATOM 769 N N . TRP A 1 99 ? -15.910 7.441 6.291 1.00 97.06 99 TRP A N 1
ATOM 770 C CA . TRP A 1 99 ? -16.063 5.994 6.318 1.00 97.06 99 TRP A CA 1
ATOM 771 C C . TRP A 1 99 ? -14.963 5.334 7.155 1.00 97.06 99 TRP A C 1
ATOM 773 O O . TRP A 1 99 ? -15.283 4.465 7.953 1.00 97.06 99 TRP A O 1
ATOM 783 N N . LEU A 1 100 ? -13.712 5.786 7.021 1.00 97.56 100 LEU A N 1
ATOM 784 C CA . LEU A 1 100 ? -12.575 5.297 7.796 1.00 97.56 100 LEU A CA 1
ATOM 785 C C . LEU A 1 100 ? -12.791 5.540 9.293 1.00 97.56 100 LEU A C 1
ATOM 787 O O . LEU A 1 100 ? -12.692 4.592 10.055 1.00 97.56 100 LEU A O 1
ATOM 791 N N . ALA A 1 101 ? -13.208 6.750 9.680 1.00 96.69 101 ALA A N 1
ATOM 792 C CA . ALA A 1 101 ? -13.537 7.077 11.068 1.00 96.69 101 ALA A CA 1
ATOM 793 C C . ALA A 1 101 ? -14.612 6.148 11.653 1.00 96.69 101 ALA A C 1
ATOM 795 O O . ALA A 1 101 ? -14.464 5.629 12.750 1.00 96.69 101 ALA A O 1
ATOM 796 N N . LEU A 1 102 ? -15.676 5.865 10.892 1.00 96.00 102 LEU A N 1
ATOM 797 C CA . LEU A 1 102 ? -16.714 4.919 11.319 1.00 96.00 102 LEU A CA 1
ATOM 798 C C . LEU A 1 102 ? -16.220 3.468 11.364 1.00 96.00 102 LEU A C 1
ATOM 800 O O . LEU A 1 102 ? -16.691 2.689 12.183 1.00 96.00 102 LEU A O 1
ATOM 804 N N . ALA A 1 103 ? -15.324 3.088 10.453 1.00 95.62 103 ALA A N 1
ATOM 805 C CA . ALA A 1 103 ? -14.780 1.740 10.380 1.00 95.62 103 ALA A CA 1
ATOM 806 C C . ALA A 1 103 ? -13.781 1.463 11.507 1.00 95.62 103 ALA A C 1
ATOM 808 O O . ALA A 1 103 ? -13.693 0.326 11.945 1.00 95.62 103 ALA A O 1
ATOM 809 N N . THR A 1 104 ? -13.049 2.467 11.989 1.00 96.25 104 THR A N 1
ATOM 810 C CA . THR A 1 104 ? -12.002 2.284 13.006 1.00 96.25 104 THR A CA 1
ATOM 811 C C . THR A 1 104 ? -12.368 2.843 14.375 1.00 96.25 104 THR A C 1
ATOM 813 O O . THR A 1 104 ? -11.699 2.520 15.344 1.00 96.25 104 THR A O 1
ATOM 816 N N . GLY A 1 105 ? -13.412 3.670 14.468 1.00 95.12 105 GLY A N 1
ATOM 817 C CA . GLY A 1 105 ? -13.744 4.407 15.688 1.00 95.12 105 GLY A CA 1
ATOM 818 C C . GLY A 1 105 ? -12.787 5.564 15.986 1.00 95.12 105 GLY A C 1
ATOM 819 O O . GLY A 1 105 ? -12.834 6.098 17.080 1.00 95.12 105 GLY A O 1
ATOM 820 N N . CYS A 1 106 ? -11.923 5.947 15.038 1.00 95.25 106 CYS A N 1
ATOM 821 C CA . CYS A 1 106 ? -10.892 6.967 15.245 1.00 95.25 106 CYS A CA 1
ATOM 822 C C . CYS A 1 106 ? -11.256 8.293 14.571 1.00 95.25 106 CYS A C 1
ATOM 824 O O . CYS A 1 106 ? -11.752 8.302 13.439 1.00 95.25 106 CYS A O 1
ATOM 826 N N . ASP A 1 107 ? -10.876 9.411 15.182 1.00 94.19 107 ASP A N 1
ATOM 827 C CA . ASP A 1 107 ? -10.987 10.724 14.551 1.00 94.19 107 ASP A CA 1
ATOM 828 C C . ASP A 1 107 ? -9.828 11.001 13.589 1.00 94.19 107 ASP A C 1
ATOM 830 O O . ASP A 1 107 ? -8.663 10.897 13.948 1.00 94.19 107 ASP A O 1
ATOM 834 N N . ILE A 1 108 ? -10.139 11.360 12.338 1.00 96.62 108 ILE A N 1
ATOM 835 C CA . ILE A 1 108 ? -9.138 11.546 11.273 1.00 96.62 108 ILE A CA 1
ATOM 836 C C . ILE A 1 108 ? -8.775 13.027 11.110 1.00 96.62 108 ILE A C 1
ATOM 838 O O . ILE A 1 108 ? -9.589 13.808 10.604 1.00 96.62 108 ILE A O 1
ATOM 842 N N . GLU A 1 109 ? -7.537 13.397 11.442 1.00 94.50 109 GLU A N 1
ATOM 843 C CA . GLU A 1 109 ? -7.055 14.788 11.413 1.00 94.50 109 GLU A CA 1
ATOM 844 C C . GLU A 1 109 ? -6.450 15.183 10.060 1.00 94.50 109 GLU A C 1
ATOM 846 O O . GLU A 1 109 ? -6.847 16.170 9.429 1.00 94.50 109 GLU A O 1
ATOM 851 N N . ASP A 1 110 ? -5.492 14.389 9.590 1.00 95.50 110 ASP A N 1
ATOM 852 C CA . ASP A 1 110 ? -4.740 14.637 8.367 1.00 95.50 110 ASP A CA 1
ATOM 853 C C . ASP A 1 110 ? -4.600 13.368 7.523 1.00 95.50 110 ASP A C 1
ATOM 855 O O . ASP A 1 110 ? -5.093 12.293 7.876 1.00 95.50 110 ASP A O 1
ATOM 859 N N . PHE A 1 111 ? -4.002 13.514 6.339 1.00 97.00 111 PHE A N 1
ATOM 860 C CA . PHE A 1 111 ? -3.707 12.373 5.490 1.00 97.00 111 PHE A CA 1
ATOM 861 C C . PHE A 1 111 ? -2.531 12.612 4.540 1.00 97.00 111 PHE A C 1
ATOM 863 O O . PHE A 1 111 ? -2.272 13.726 4.081 1.00 97.00 111 PHE A O 1
ATOM 870 N N . ASN A 1 112 ? -1.879 11.520 4.153 1.00 97.00 112 ASN A N 1
ATOM 871 C CA . ASN A 1 112 ? -0.917 11.439 3.064 1.00 97.00 112 ASN A CA 1
ATOM 872 C C . ASN A 1 112 ? -1.211 10.187 2.230 1.00 97.00 112 ASN A C 1
ATOM 874 O O . ASN A 1 112 ? -1.382 9.107 2.785 1.00 97.00 112 ASN A O 1
ATOM 878 N N . VAL A 1 113 ? -1.289 10.314 0.905 1.00 97.94 113 VAL A N 1
ATOM 879 C CA . VAL A 1 113 ? -1.622 9.198 0.007 1.00 97.94 113 VAL A CA 1
ATOM 880 C C . VAL A 1 113 ? -0.530 9.038 -1.043 1.00 97.94 113 VAL A C 1
ATOM 882 O O . VAL A 1 113 ? -0.066 10.022 -1.615 1.00 97.94 113 VAL A O 1
ATOM 885 N N . LEU A 1 114 ? -0.144 7.793 -1.318 1.00 97.88 114 LEU A N 1
ATOM 886 C CA . LEU A 1 114 ? 0.927 7.445 -2.241 1.00 97.88 114 LEU A CA 1
ATOM 887 C C . LEU A 1 114 ? 0.584 6.175 -3.025 1.00 97.88 114 LEU A C 1
ATOM 889 O O . LEU A 1 114 ? 0.480 5.093 -2.450 1.00 97.88 114 LEU A O 1
ATOM 893 N N . GLY A 1 115 ? 0.461 6.274 -4.349 1.00 98.38 115 GLY A N 1
ATOM 894 C CA . GLY A 1 115 ? 0.407 5.092 -5.213 1.00 98.38 115 GLY A CA 1
ATOM 895 C C . GLY A 1 115 ? 1.794 4.464 -5.320 1.00 98.38 115 GLY A C 1
ATOM 896 O O . GLY A 1 115 ? 2.764 5.187 -5.544 1.00 98.38 115 GLY A O 1
ATOM 897 N N . ARG A 1 116 ? 1.923 3.142 -5.177 1.00 98.62 116 ARG A N 1
ATOM 898 C CA . ARG A 1 116 ? 3.215 2.442 -5.226 1.00 98.62 116 ARG A CA 1
ATOM 899 C C . ARG A 1 116 ? 3.188 1.300 -6.241 1.00 98.62 116 ARG A C 1
ATOM 901 O O . ARG A 1 116 ? 2.201 0.581 -6.387 1.00 98.62 116 ARG A O 1
ATOM 908 N N . ARG A 1 117 ? 4.314 1.121 -6.932 1.00 98.25 117 ARG A N 1
ATOM 909 C CA . ARG A 1 117 ? 4.605 -0.042 -7.777 1.00 98.25 117 ARG A CA 1
ATOM 910 C C . ARG A 1 117 ? 5.988 -0.576 -7.426 1.00 98.25 117 ARG A C 1
ATOM 912 O O . ARG A 1 117 ? 6.995 0.104 -7.635 1.00 98.25 117 ARG A O 1
ATOM 919 N N . PHE A 1 118 ? 6.034 -1.807 -6.935 1.00 98.50 118 PHE A N 1
ATOM 920 C CA . PHE A 1 118 ? 7.259 -2.521 -6.599 1.00 98.50 118 PHE A CA 1
ATOM 921 C C . PHE A 1 118 ? 7.586 -3.506 -7.716 1.00 98.50 118 PHE A C 1
ATOM 923 O O . PHE A 1 118 ? 6.940 -4.543 -7.878 1.00 98.50 118 PHE A O 1
ATOM 930 N N . ARG A 1 119 ? 8.598 -3.163 -8.511 1.00 97.50 119 ARG A N 1
ATOM 931 C CA . ARG A 1 119 ? 9.043 -3.969 -9.643 1.00 97.50 119 ARG A CA 1
ATOM 932 C C . ARG A 1 119 ? 9.720 -5.246 -9.178 1.00 97.50 119 ARG A C 1
ATOM 934 O O . ARG A 1 119 ? 10.664 -5.204 -8.377 1.00 97.50 119 ARG A O 1
ATOM 941 N N . ARG A 1 120 ? 9.314 -6.369 -9.768 1.00 96.38 120 ARG A N 1
ATOM 942 C CA . ARG A 1 120 ? 9.940 -7.661 -9.488 1.00 96.38 120 ARG A CA 1
ATOM 943 C C . ARG A 1 120 ? 11.429 -7.659 -9.812 1.00 96.38 120 ARG A C 1
ATOM 945 O O . ARG A 1 120 ? 11.882 -7.137 -10.833 1.00 96.38 120 ARG A O 1
ATOM 952 N N . GLY A 1 121 ? 12.212 -8.265 -8.935 1.00 96.44 121 GLY A N 1
ATOM 953 C CA . GLY A 1 121 ? 13.660 -8.320 -9.042 1.00 96.44 121 GLY A CA 1
ATOM 954 C C . GLY A 1 121 ? 14.370 -7.002 -8.713 1.00 96.44 121 GLY A C 1
ATOM 955 O O . GLY A 1 121 ? 15.594 -6.932 -8.866 1.00 96.44 121 GLY A O 1
ATOM 956 N N . ALA A 1 122 ? 13.662 -5.960 -8.267 1.00 95.88 122 ALA A N 1
ATOM 957 C CA . ALA A 1 122 ? 14.265 -4.652 -8.040 1.00 95.88 122 ALA A CA 1
ATOM 958 C C . ALA A 1 122 ? 13.850 -3.979 -6.730 1.00 95.88 122 ALA A C 1
ATOM 960 O O . ALA A 1 122 ? 14.710 -3.393 -6.069 1.00 95.88 122 ALA A O 1
ATOM 961 N N . ASP A 1 123 ? 12.580 -4.015 -6.364 1.00 98.25 123 ASP A N 1
ATOM 962 C CA . ASP A 1 123 ? 12.048 -3.031 -5.428 1.00 98.25 123 ASP A CA 1
ATOM 963 C C . ASP A 1 123 ? 11.763 -3.613 -4.034 1.00 98.25 123 ASP A C 1
ATOM 965 O O . ASP A 1 123 ? 11.497 -4.804 -3.881 1.00 98.25 123 ASP A O 1
ATOM 969 N N . TYR A 1 124 ? 11.906 -2.758 -3.019 1.00 98.12 124 TYR A N 1
ATOM 970 C CA . TYR A 1 124 ? 11.779 -3.044 -1.586 1.00 98.12 124 TYR A CA 1
ATOM 971 C C . TYR A 1 124 ? 11.648 -1.738 -0.791 1.00 98.12 124 TYR A C 1
ATOM 973 O O . TYR A 1 124 ? 12.017 -0.659 -1.275 1.00 98.12 124 TYR A O 1
ATOM 981 N N . ALA A 1 125 ? 11.215 -1.841 0.461 1.00 97.69 125 ALA A N 1
ATOM 982 C CA . ALA A 1 125 ? 11.365 -0.789 1.462 1.00 97.69 125 ALA A CA 1
ATOM 983 C C . ALA A 1 125 ? 11.852 -1.427 2.766 1.00 97.69 125 ALA A C 1
ATOM 985 O O . ALA A 1 125 ? 11.242 -2.394 3.202 1.00 97.69 125 ALA A O 1
ATOM 986 N N . LEU A 1 126 ? 12.951 -0.936 3.349 1.00 96.00 126 LEU A N 1
ATOM 987 C CA . LEU A 1 126 ? 13.477 -1.459 4.617 1.00 96.00 126 LEU A CA 1
ATOM 988 C C . LEU A 1 126 ? 12.618 -1.029 5.811 1.00 96.00 126 LEU A C 1
ATOM 990 O O . LEU A 1 126 ? 11.797 -0.117 5.692 1.00 96.00 126 LEU A O 1
ATOM 994 N N . ALA A 1 127 ? 12.847 -1.677 6.955 1.00 93.50 127 ALA A N 1
ATOM 995 C CA . ALA A 1 127 ? 12.164 -1.355 8.197 1.00 93.50 127 ALA A CA 1
ATOM 996 C C . ALA A 1 127 ? 12.411 0.093 8.607 1.00 93.50 127 ALA A C 1
ATOM 998 O O . ALA A 1 127 ? 13.534 0.596 8.631 1.00 93.50 127 ALA A O 1
ATOM 999 N N . THR A 1 128 ? 11.309 0.767 8.893 1.00 92.19 128 THR A N 1
ATOM 1000 C CA . THR A 1 128 ? 11.282 2.113 9.451 1.00 92.19 128 THR A CA 1
ATOM 1001 C C . THR A 1 128 ? 10.400 2.072 10.677 1.00 92.19 128 THR A C 1
ATOM 1003 O O . THR A 1 128 ? 9.358 1.424 10.617 1.00 92.19 128 THR A O 1
ATOM 1006 N N . SER A 1 129 ? 10.795 2.732 11.761 1.00 91.31 129 SER A N 1
ATOM 1007 C CA . SER A 1 129 ? 9.914 2.999 12.897 1.00 91.31 129 SER A CA 1
ATOM 1008 C C . SER A 1 129 ? 8.981 4.165 12.577 1.00 91.31 129 SER A C 1
ATOM 1010 O O . SER A 1 129 ? 9.222 4.952 11.653 1.00 91.31 129 SER A O 1
ATOM 1012 N N . HIS A 1 130 ? 7.882 4.251 13.317 1.00 89.06 130 HIS A N 1
ATOM 1013 C CA . HIS A 1 130 ? 7.070 5.459 13.388 1.00 89.06 130 HIS A CA 1
ATOM 1014 C C . HIS A 1 130 ? 7.389 6.180 14.699 1.00 89.06 130 HIS A C 1
ATOM 1016 O O . HIS A 1 130 ? 7.549 5.529 15.728 1.00 89.06 130 HIS A O 1
ATOM 1022 N N . GLU A 1 131 ? 7.512 7.503 14.647 1.00 89.06 131 GLU A N 1
ATOM 1023 C CA . GLU A 1 131 ? 7.727 8.360 15.815 1.00 89.06 131 GLU A CA 1
ATOM 1024 C C . GLU A 1 131 ? 6.552 9.337 15.920 1.00 89.06 131 GLU A C 1
ATOM 1026 O O . GLU A 1 131 ? 6.157 9.946 14.921 1.00 89.06 131 GLU A O 1
ATOM 1031 N N . GLY A 1 132 ? 6.016 9.516 17.128 1.00 88.94 132 GLY A N 1
ATOM 1032 C CA . GLY A 1 132 ? 4.932 10.462 17.407 1.00 88.94 132 GLY A CA 1
ATOM 1033 C C . GLY A 1 132 ? 3.584 9.790 17.670 1.00 88.94 132 GLY A C 1
ATOM 1034 O O . GLY A 1 132 ? 3.533 8.636 18.089 1.00 88.94 132 GLY A O 1
ATOM 1035 N N . LYS A 1 133 ? 2.493 10.541 17.462 1.00 92.50 133 LYS A N 1
ATOM 1036 C CA . LYS A 1 133 ? 1.122 10.069 17.711 1.00 92.50 133 LYS A CA 1
ATOM 1037 C C . LYS A 1 133 ? 0.78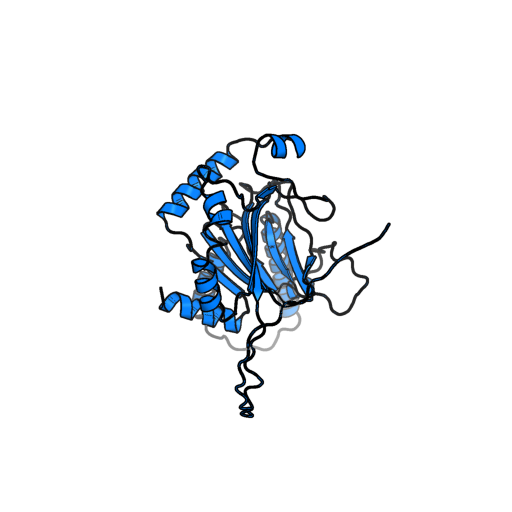4 8.846 16.843 1.00 92.50 133 LYS A C 1
ATOM 1039 O O . LYS A 1 133 ? 1.277 8.784 15.708 1.00 92.50 133 LYS A O 1
ATOM 1044 N N . PRO A 1 134 ? -0.048 7.906 17.328 1.00 94.12 134 PRO A N 1
ATOM 1045 C CA . PRO A 1 134 ? -0.553 6.804 16.516 1.00 94.12 134 PRO A CA 1
ATOM 1046 C C . PRO A 1 134 ? -1.180 7.298 15.212 1.00 94.12 134 PRO A C 1
ATOM 1048 O O . PRO A 1 134 ? -1.717 8.405 15.129 1.00 94.12 134 PRO A O 1
ATOM 1051 N N . ARG A 1 135 ? -1.098 6.477 14.167 1.00 96.56 135 ARG A N 1
ATOM 1052 C CA . ARG A 1 135 ? -1.726 6.785 12.879 1.00 96.56 135 ARG A CA 1
ATOM 1053 C C . ARG A 1 135 ? -2.343 5.551 12.254 1.00 96.56 135 ARG A C 1
ATOM 1055 O O . ARG A 1 135 ? -1.810 4.453 12.394 1.00 96.56 135 ARG A O 1
ATOM 1062 N N . LEU A 1 136 ? -3.408 5.744 11.487 1.00 98.06 136 LEU A N 1
ATOM 1063 C CA . LEU A 1 136 ? -3.962 4.690 10.649 1.00 98.06 136 LEU A CA 1
ATOM 1064 C C . LEU A 1 136 ? -3.160 4.590 9.355 1.00 98.06 136 LEU A C 1
ATOM 1066 O O . LEU A 1 136 ? -2.964 5.571 8.636 1.00 98.06 136 LEU A O 1
ATOM 1070 N N . GLU A 1 137 ? -2.719 3.384 9.031 1.00 98.00 137 GLU A N 1
ATOM 1071 C CA . GLU A 1 137 ? -2.100 3.062 7.757 1.00 98.00 137 GLU A CA 1
ATOM 1072 C C . GLU A 1 137 ? -3.041 2.169 6.948 1.00 98.00 137 GLU A C 1
ATOM 1074 O O . GLU A 1 137 ? -3.359 1.047 7.332 1.00 98.00 137 GLU A O 1
ATOM 1079 N N . VAL A 1 138 ? -3.493 2.689 5.810 1.00 98.31 138 VAL A N 1
ATOM 1080 C CA . VAL A 1 138 ? -4.334 1.988 4.842 1.00 98.31 138 VAL A CA 1
ATOM 1081 C C . VAL A 1 138 ? -3.461 1.508 3.689 1.00 98.31 138 VAL A C 1
ATOM 1083 O O . VAL A 1 138 ? -2.720 2.292 3.095 1.00 98.31 138 VAL A O 1
ATOM 1086 N N . CYS A 1 139 ? -3.584 0.241 3.314 1.00 98.25 139 CYS A N 1
ATOM 1087 C CA . CYS A 1 139 ? -2.977 -0.328 2.118 1.00 98.25 139 CYS A CA 1
ATOM 1088 C C . CYS A 1 139 ? -4.070 -0.917 1.227 1.00 98.25 139 CYS A C 1
ATOM 1090 O O . CYS A 1 139 ? -4.687 -1.922 1.568 1.00 98.25 139 CYS A O 1
ATOM 1092 N N . LEU A 1 140 ? -4.329 -0.283 0.082 1.00 98.50 140 LEU A N 1
ATOM 1093 C CA . LEU A 1 140 ? -5.247 -0.799 -0.931 1.00 98.50 140 LEU A CA 1
ATOM 1094 C C . LEU A 1 140 ? -4.455 -1.547 -2.005 1.00 98.50 140 LEU A C 1
ATOM 1096 O O . LEU A 1 140 ? -3.886 -0.924 -2.902 1.00 98.50 140 LEU A O 1
ATOM 1100 N N . GLY A 1 141 ? -4.443 -2.875 -1.924 1.00 98.19 141 GLY A N 1
ATOM 1101 C CA . GLY A 1 141 ? -3.812 -3.760 -2.895 1.00 98.19 141 GLY A CA 1
ATOM 1102 C C . GLY A 1 141 ? -4.634 -3.911 -4.176 1.00 98.19 141 GLY A C 1
ATOM 1103 O O . GLY A 1 141 ? -5.846 -4.135 -4.153 1.00 98.19 141 GLY A O 1
ATOM 1104 N N . PHE A 1 142 ? -3.967 -3.816 -5.324 1.00 98.19 142 PHE A N 1
ATOM 1105 C CA . PHE A 1 142 ? -4.536 -4.113 -6.644 1.00 98.19 142 PHE A CA 1
ATOM 1106 C C . PHE A 1 142 ? -3.501 -4.818 -7.520 1.00 98.19 142 PHE A C 1
ATOM 1108 O O . PHE A 1 142 ? -3.300 -4.493 -8.689 1.00 98.19 142 PHE A O 1
ATOM 1115 N N . THR A 1 143 ? -2.832 -5.811 -6.939 1.00 98.19 143 THR A N 1
ATOM 1116 C CA . THR A 1 143 ? -1.856 -6.646 -7.642 1.00 98.19 143 THR A CA 1
ATOM 1117 C C . THR A 1 143 ? -2.595 -7.755 -8.400 1.00 98.19 143 THR A C 1
ATOM 1119 O O . THR A 1 143 ? -3.257 -8.568 -7.765 1.00 98.19 143 THR A O 1
ATOM 1122 N N . PRO A 1 144 ? -2.579 -7.791 -9.750 1.00 96.56 144 PRO A N 1
ATOM 1123 C CA . PRO A 1 144 ? -3.448 -8.697 -10.514 1.00 96.56 144 PRO A CA 1
ATOM 1124 C C . PRO A 1 144 ? -2.918 -10.131 -10.610 1.00 96.56 144 PRO A C 1
ATOM 1126 O O . PRO A 1 144 ? -3.654 -11.023 -11.042 1.00 96.56 144 PRO A O 1
ATOM 1129 N N . THR A 1 145 ? -1.644 -10.340 -10.284 1.00 95.50 145 THR A N 1
ATOM 1130 C CA . THR A 1 145 ? -0.979 -11.643 -10.340 1.00 95.50 145 THR A CA 1
ATOM 1131 C C . THR A 1 145 ? -1.200 -12.430 -9.048 1.00 95.50 145 THR A C 1
ATOM 1133 O O . THR A 1 145 ? -1.407 -11.830 -8.004 1.00 95.50 145 THR A O 1
ATOM 1136 N N . SER A 1 146 ? -1.170 -13.762 -9.132 1.00 93.31 146 SER A N 1
ATOM 1137 C CA . SER A 1 146 ? -1.363 -14.683 -7.998 1.00 93.31 146 SER A CA 1
ATOM 1138 C C . SER A 1 146 ? -0.050 -15.261 -7.466 1.00 93.31 146 SER A C 1
ATOM 1140 O O . SER A 1 146 ? 0.982 -15.173 -8.144 1.00 93.31 146 SER A O 1
ATOM 1142 N N . GLY A 1 147 ? -0.112 -15.974 -6.338 1.00 90.19 147 GLY A N 1
ATOM 1143 C CA . GLY A 1 147 ? 1.058 -16.608 -5.714 1.00 90.19 147 GLY A CA 1
ATOM 1144 C C . GLY A 1 147 ? 1.876 -15.633 -4.873 1.00 90.19 147 GLY A C 1
ATOM 1145 O O . GLY A 1 147 ? 3.095 -15.581 -4.998 1.00 90.19 147 GLY A O 1
ATOM 1146 N N . TRP A 1 148 ? 1.178 -14.818 -4.087 1.00 90.56 148 TRP A N 1
ATOM 1147 C CA . TRP A 1 148 ? 1.753 -13.873 -3.129 1.00 90.56 148 TRP A CA 1
ATOM 1148 C C . TRP A 1 148 ? 1.416 -14.269 -1.682 1.00 90.56 148 TRP A C 1
ATOM 1150 O O . TRP A 1 148 ? 1.374 -13.394 -0.829 1.00 90.56 148 TRP A O 1
ATOM 1160 N N . GLY A 1 149 ? 1.068 -15.530 -1.410 1.00 79.44 149 GLY A N 1
ATOM 1161 C CA . GLY A 1 149 ? 0.602 -15.996 -0.091 1.00 79.44 149 GLY A CA 1
ATOM 1162 C C . GLY A 1 149 ? -0.831 -15.579 0.280 1.00 79.44 149 GLY A C 1
ATOM 1163 O O . GLY A 1 149 ? -1.471 -16.237 1.083 1.00 79.44 149 GLY A O 1
ATOM 1164 N N . ALA A 1 150 ? -1.403 -14.549 -0.360 1.00 68.56 150 ALA A N 1
ATOM 1165 C CA . ALA A 1 150 ? -2.793 -14.135 -0.110 1.00 68.56 150 ALA A CA 1
ATOM 1166 C C . ALA A 1 150 ? -3.833 -15.223 -0.435 1.00 68.56 150 ALA A C 1
ATOM 1168 O O . ALA A 1 150 ? -4.913 -15.219 0.141 1.00 68.56 150 ALA A O 1
ATOM 1169 N N . ASP A 1 151 ? -3.509 -16.112 -1.379 1.00 59.56 151 ASP A N 1
ATOM 1170 C CA . ASP A 1 151 ? -4.379 -17.217 -1.791 1.00 59.56 151 ASP A CA 1
ATOM 1171 C C . ASP A 1 151 ? -4.308 -18.403 -0.792 1.00 59.56 151 ASP A C 1
ATOM 1173 O O . ASP A 1 151 ? -5.165 -19.275 -0.832 1.00 59.56 151 ASP A O 1
ATOM 1177 N N . GLU A 1 152 ? -3.299 -18.441 0.092 1.00 52.78 152 GLU A N 1
ATOM 1178 C CA . GLU A 1 152 ? -3.068 -19.521 1.069 1.00 52.78 152 GLU A CA 1
ATOM 1179 C C . GLU A 1 152 ? -3.824 -19.263 2.388 1.00 52.78 152 GLU A C 1
ATOM 1181 O O . GLU A 1 152 ? -4.369 -20.201 2.960 1.00 52.78 152 GLU A O 1
ATOM 1186 N N . GLU A 1 153 ? -3.980 -17.997 2.810 1.00 48.41 153 GLU A N 1
ATOM 1187 C CA . GLU A 1 153 ? -4.821 -17.609 3.967 1.00 48.41 153 GLU A CA 1
ATOM 1188 C C . GLU A 1 153 ? -6.289 -18.067 3.810 1.00 48.41 153 GLU A C 1
ATOM 1190 O O . GLU A 1 153 ? -6.941 -18.428 4.791 1.00 48.41 153 GLU A O 1
ATOM 1195 N N . GLU A 1 154 ? -6.823 -18.058 2.580 1.00 41.53 154 GLU A N 1
ATOM 1196 C CA . GLU A 1 154 ? -8.177 -18.559 2.290 1.00 41.53 154 GLU A CA 1
ATOM 1197 C C . GLU A 1 154 ? -8.262 -20.092 2.412 1.00 41.53 154 GLU A C 1
ATOM 1199 O O . GLU A 1 154 ? -9.301 -20.609 2.818 1.00 41.53 154 GLU A O 1
ATOM 1204 N N . GLU A 1 155 ? -7.183 -20.818 2.099 1.00 33.12 155 GLU A N 1
ATOM 1205 C CA . GLU A 1 155 ? -7.124 -22.281 2.213 1.00 33.12 155 GLU A CA 1
ATOM 1206 C C . GLU A 1 155 ? -6.926 -22.728 3.677 1.00 33.12 155 GLU A C 1
ATOM 1208 O O . GLU A 1 155 ? -7.595 -23.662 4.119 1.00 33.12 155 GLU A O 1
ATOM 1213 N N . GLU A 1 156 ? -6.104 -22.029 4.471 1.00 34.69 156 GLU A N 1
ATOM 1214 C CA . GLU A 1 156 ? -5.895 -22.342 5.898 1.00 34.69 156 GLU A CA 1
ATOM 1215 C C . GLU A 1 156 ? -7.162 -22.136 6.751 1.00 34.69 156 GLU A C 1
ATOM 1217 O O . GLU A 1 156 ? -7.453 -22.941 7.641 1.00 34.69 156 GLU A O 1
ATOM 1222 N N . ALA A 1 157 ? -7.970 -21.112 6.447 1.00 37.47 157 ALA A N 1
ATOM 1223 C CA . ALA A 1 157 ? -9.253 -20.882 7.117 1.00 37.47 157 ALA A CA 1
ATOM 1224 C C . ALA A 1 157 ? -10.285 -21.999 6.843 1.00 37.47 157 ALA A C 1
ATOM 1226 O O . ALA A 1 157 ? -11.111 -22.300 7.707 1.00 37.47 157 ALA A O 1
ATOM 1227 N N . GLU A 1 158 ? -10.238 -22.638 5.666 1.00 32.25 158 GLU A N 1
ATOM 1228 C CA . GLU A 1 158 ? -11.075 -23.807 5.353 1.00 32.25 158 GLU A CA 1
ATOM 1229 C C . GLU A 1 158 ? -10.567 -25.091 6.040 1.00 32.25 158 GLU A C 1
ATOM 1231 O O . GLU A 1 158 ? -11.369 -25.976 6.358 1.00 32.25 158 GLU A O 1
ATOM 1236 N N . GLU A 1 159 ? -9.262 -25.203 6.314 1.00 32.22 159 GLU A N 1
ATOM 1237 C CA . GLU A 1 159 ? -8.676 -26.352 7.018 1.00 32.22 159 GLU A CA 1
ATOM 1238 C C . GLU A 1 159 ? -8.934 -26.324 8.540 1.00 32.22 159 GLU A C 1
ATOM 1240 O O . GLU A 1 159 ? -9.193 -27.382 9.131 1.00 32.22 159 GLU A O 1
ATOM 1245 N N . GLU A 1 160 ? -8.965 -25.145 9.179 1.00 34.78 160 GLU A N 1
ATOM 1246 C CA . GLU A 1 160 ? -9.302 -25.022 10.610 1.00 34.78 160 GLU A CA 1
ATOM 1247 C C . GLU A 1 160 ? -10.759 -25.427 10.928 1.00 34.78 160 GLU A C 1
ATOM 1249 O O . GLU A 1 160 ? -11.022 -26.007 11.989 1.00 34.78 160 GLU A O 1
ATOM 1254 N N . GLU A 1 161 ? -11.712 -25.223 10.006 1.00 34.44 161 GLU A N 1
ATOM 1255 C CA . GLU A 1 161 ? -13.103 -25.681 10.186 1.00 34.44 161 GLU A CA 1
ATOM 1256 C C . GLU A 1 161 ? -13.250 -27.222 10.152 1.00 34.44 161 GLU A C 1
ATOM 1258 O O . GLU A 1 161 ? -14.204 -27.768 10.727 1.00 34.44 161 GLU A O 1
ATOM 1263 N N . ASP A 1 162 ? -12.321 -27.955 9.522 1.00 36.09 162 ASP A N 1
ATOM 1264 C CA . ASP A 1 162 ? -12.401 -29.421 9.373 1.00 36.09 162 ASP A CA 1
ATOM 1265 C C . ASP A 1 162 ? -11.636 -30.186 10.486 1.00 36.09 162 ASP A C 1
ATOM 1267 O O . ASP A 1 162 ? -11.941 -31.353 10.778 1.00 36.09 162 ASP A O 1
ATOM 1271 N N . GLU A 1 163 ? -10.707 -29.534 11.206 1.00 36.78 163 GLU A N 1
ATOM 1272 C CA . GLU A 1 163 ? -9.973 -30.138 12.336 1.00 36.78 163 GLU A CA 1
ATOM 1273 C C . GLU A 1 163 ? -10.789 -30.249 13.646 1.00 36.78 163 GLU A C 1
ATOM 1275 O O . GLU A 1 163 ? -10.456 -31.062 14.522 1.00 36.78 163 GLU A O 1
ATOM 1280 N N . GLU A 1 164 ? -11.934 -29.565 13.779 1.00 34.41 164 GLU A N 1
ATOM 1281 C CA . GLU A 1 164 ? -12.772 -29.595 14.996 1.00 34.41 164 GLU A CA 1
ATOM 1282 C C . GLU A 1 164 ? -13.490 -30.950 15.263 1.00 34.41 164 GLU A C 1
ATOM 1284 O O . GLU A 1 164 ? -14.247 -31.103 16.230 1.00 34.41 164 GLU A O 1
ATOM 1289 N N . LYS A 1 165 ? -13.254 -31.999 14.451 1.00 34.12 165 LYS A N 1
ATOM 1290 C CA . LYS A 1 165 ? -13.950 -33.307 14.542 1.00 34.12 165 LYS A CA 1
ATOM 1291 C C . LYS A 1 165 ? -13.078 -34.547 14.786 1.00 34.12 165 LYS A C 1
ATOM 1293 O O . LYS A 1 165 ? -13.452 -35.654 14.383 1.00 34.12 165 LYS A O 1
ATOM 1298 N N . ALA A 1 166 ? -11.986 -34.451 15.547 1.00 34.66 166 ALA A N 1
ATOM 1299 C CA . ALA A 1 166 ? -11.224 -35.635 15.981 1.00 34.66 166 ALA A CA 1
ATOM 1300 C C . ALA A 1 166 ? -11.452 -36.022 17.470 1.00 34.66 166 ALA A C 1
ATOM 1302 O O . ALA A 1 166 ? -11.174 -35.236 18.375 1.00 34.66 166 ALA A O 1
ATOM 1303 N N . PRO A 1 167 ? -11.897 -37.260 17.798 1.00 34.97 167 PRO A N 1
ATOM 1304 C CA . PRO A 1 167 ? -12.148 -37.670 19.183 1.00 34.97 167 PRO A CA 1
ATOM 1305 C C . PRO A 1 167 ? -10.875 -38.147 19.922 1.00 34.97 167 PRO A C 1
ATOM 1307 O O . PRO A 1 167 ? -9.981 -38.754 19.320 1.00 34.97 167 PRO A O 1
ATOM 1310 N N . PRO A 1 168 ? -10.804 -38.000 21.264 1.00 35.78 168 PRO A N 1
ATOM 1311 C CA . PRO A 1 168 ? -9.585 -38.240 22.035 1.00 35.78 168 PRO A CA 1
ATOM 1312 C C . PRO A 1 168 ? -9.334 -39.736 22.298 1.00 35.78 168 PRO A C 1
ATOM 1314 O O . PRO A 1 168 ? -10.212 -40.463 22.775 1.00 35.78 168 PRO A O 1
ATOM 1317 N N . LYS A 1 169 ? -8.098 -40.218 22.075 1.00 33.91 169 LYS A N 1
ATOM 1318 C CA . LYS A 1 169 ? -7.672 -41.589 22.439 1.00 33.91 169 LYS A CA 1
ATOM 1319 C C . LYS A 1 169 ? -6.779 -41.641 23.688 1.00 33.91 169 LYS A C 1
ATOM 1321 O O . LYS A 1 169 ? -5.848 -40.866 23.875 1.00 33.91 169 LYS A O 1
ATOM 1326 N N . LYS A 1 170 ? -7.097 -42.621 24.546 1.00 34.94 170 LYS A N 1
ATOM 1327 C CA . LYS A 1 170 ? -6.582 -42.874 25.906 1.00 34.94 170 LYS A CA 1
ATOM 1328 C C . LYS A 1 170 ? -5.094 -43.267 25.984 1.00 34.94 170 LYS A C 1
ATOM 1330 O O . LYS A 1 170 ? -4.587 -44.033 25.170 1.00 34.94 170 LYS A O 1
ATOM 1335 N N . LYS A 1 171 ? -4.456 -42.816 27.077 1.00 34.72 171 LYS A N 1
ATOM 1336 C CA . LYS A 1 171 ? -3.068 -43.066 27.523 1.00 34.72 171 LYS A CA 1
ATOM 1337 C C . LYS A 1 171 ? -2.761 -44.540 27.846 1.00 34.72 171 LYS A C 1
ATOM 1339 O O . LYS A 1 171 ? -3.466 -45.169 28.631 1.00 34.72 171 LYS A O 1
ATOM 1344 N N . GLY A 1 172 ? -1.605 -45.018 27.372 1.00 35.72 172 GLY A N 1
ATOM 1345 C CA . GLY A 1 172 ? -0.912 -46.233 27.823 1.00 35.72 172 GLY A CA 1
ATOM 1346 C C . 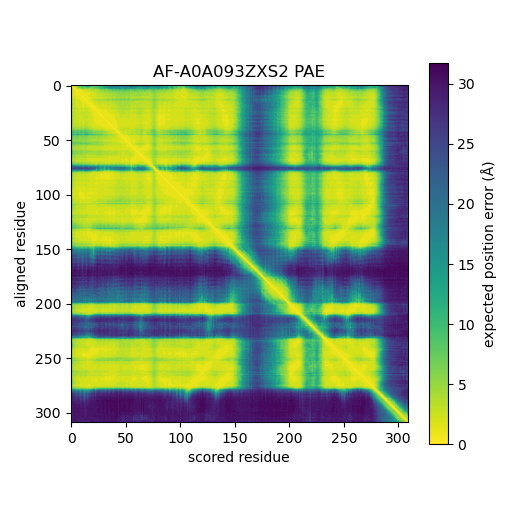GLY A 1 172 ? 0.596 -45.976 27.988 1.00 35.72 172 GLY A C 1
ATOM 1347 O O . GLY A 1 172 ? 1.237 -45.375 27.133 1.00 35.72 172 GLY A O 1
ATOM 1348 N N . LYS A 1 173 ? 1.156 -46.376 29.133 1.00 43.12 173 LYS A N 1
ATOM 1349 C CA . LYS A 1 173 ? 2.419 -45.897 29.724 1.00 43.12 173 LYS A CA 1
ATOM 1350 C C . LYS A 1 173 ? 3.617 -46.782 29.317 1.00 43.12 173 LYS A C 1
ATOM 1352 O O . LYS A 1 173 ? 3.822 -47.816 29.942 1.00 43.12 173 LYS A O 1
ATOM 1357 N N . LYS A 1 174 ? 4.398 -46.389 28.295 1.00 47.22 174 LYS A N 1
ATOM 1358 C CA . LYS A 1 174 ? 5.784 -46.858 27.991 1.00 47.22 174 LYS A CA 1
ATOM 1359 C C . LYS 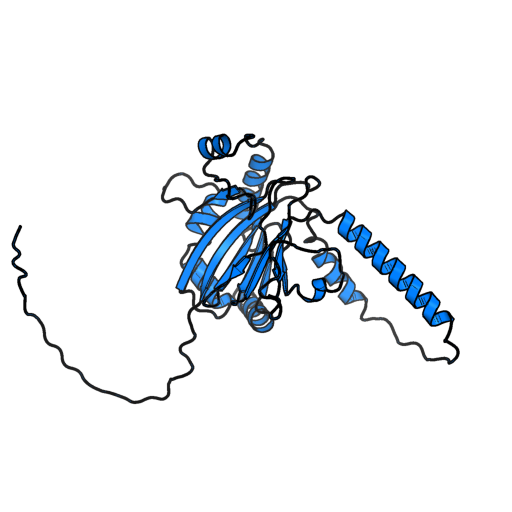A 1 174 ? 6.372 -46.036 26.817 1.00 47.22 174 LYS A C 1
ATOM 1361 O O . LYS A 1 174 ? 6.323 -46.477 25.678 1.00 47.22 174 LYS A O 1
ATOM 1366 N N . ALA A 1 175 ? 6.863 -44.812 27.055 1.00 47.84 175 ALA A N 1
ATOM 1367 C CA . ALA A 1 175 ? 7.086 -43.844 25.959 1.00 47.84 175 ALA A CA 1
ATOM 1368 C C . ALA A 1 175 ? 8.344 -42.949 26.074 1.00 47.84 175 ALA A C 1
ATOM 1370 O O . ALA A 1 175 ? 8.314 -41.807 25.643 1.00 47.84 175 ALA A O 1
ATOM 1371 N N . GLY A 1 176 ? 9.462 -43.428 26.634 1.00 47.69 176 GLY A N 1
ATOM 1372 C CA . GLY A 1 176 ? 10.675 -42.594 26.767 1.00 47.69 176 GLY A CA 1
ATOM 1373 C C . GLY A 1 176 ? 11.488 -42.420 25.472 1.00 47.69 176 GLY A C 1
ATOM 1374 O O . GLY A 1 176 ? 11.900 -41.316 25.137 1.00 47.69 176 GLY A O 1
ATOM 1375 N N . ALA A 1 177 ? 11.708 -43.500 24.713 1.00 46.34 177 ALA A N 1
ATOM 1376 C CA . ALA A 1 177 ? 12.571 -43.473 23.521 1.00 46.34 177 ALA A CA 1
ATOM 1377 C C . ALA A 1 177 ? 11.802 -43.231 22.206 1.00 46.34 177 ALA A C 1
ATOM 1379 O O . ALA A 1 177 ? 12.305 -42.557 21.311 1.00 46.34 177 ALA A O 1
ATOM 1380 N N . ALA A 1 178 ? 10.561 -43.724 22.106 1.00 50.25 178 ALA A N 1
ATOM 1381 C CA . ALA A 1 178 ? 9.706 -43.529 20.931 1.00 50.25 178 ALA A CA 1
ATOM 1382 C C . ALA A 1 178 ? 9.199 -42.079 20.797 1.00 50.25 178 ALA A C 1
ATOM 1384 O O . ALA A 1 178 ? 9.051 -41.586 19.683 1.00 50.25 178 ALA A O 1
ATOM 1385 N N . ALA A 1 179 ? 9.001 -41.372 21.918 1.00 52.28 179 ALA A N 1
ATOM 1386 C CA . ALA A 1 179 ? 8.604 -39.964 21.912 1.00 52.28 179 ALA A CA 1
ATOM 1387 C C . ALA A 1 179 ? 9.707 -39.052 21.344 1.00 52.28 179 ALA A C 1
ATOM 1389 O O . ALA A 1 179 ? 9.412 -38.152 20.567 1.00 52.28 179 ALA A O 1
ATOM 1390 N N . LYS A 1 180 ? 10.984 -39.337 21.645 1.00 47.00 180 LYS A N 1
ATOM 1391 C CA . LYS A 1 180 ? 12.128 -38.552 21.149 1.00 47.00 180 LYS A CA 1
ATOM 1392 C C . LYS A 1 180 ? 12.374 -38.740 19.645 1.00 47.00 180 LYS A C 1
ATOM 1394 O O . LYS A 1 180 ? 12.750 -37.792 18.965 1.00 47.00 180 LYS A O 1
ATOM 1399 N N . ALA A 1 181 ? 12.134 -39.943 19.117 1.00 54.09 181 ALA A N 1
ATOM 1400 C CA . ALA A 1 181 ? 12.210 -40.206 17.678 1.00 54.09 181 ALA A CA 1
ATOM 1401 C C . ALA A 1 181 ? 11.035 -39.572 16.910 1.00 54.09 181 ALA A C 1
ATOM 1403 O O . ALA A 1 181 ? 11.247 -39.008 15.840 1.00 54.09 181 ALA A O 1
ATOM 1404 N N . LYS A 1 182 ? 9.821 -39.600 17.483 1.00 57.06 182 LYS A N 1
ATOM 1405 C CA . LYS A 1 182 ? 8.636 -38.951 16.904 1.00 57.06 182 LYS A CA 1
ATOM 1406 C C . LYS A 1 182 ? 8.760 -37.421 16.899 1.00 57.06 182 LYS A C 1
ATOM 1408 O O . LYS A 1 182 ? 8.442 -36.809 15.891 1.00 57.06 182 LYS A O 1
ATOM 1413 N N . ALA A 1 183 ? 9.298 -36.825 17.966 1.00 55.66 183 ALA A N 1
ATOM 1414 C CA . ALA A 1 183 ? 9.559 -35.385 18.036 1.00 55.66 183 ALA A CA 1
ATOM 1415 C C . ALA A 1 183 ? 10.615 -34.927 17.014 1.00 55.66 183 ALA A C 1
ATOM 1417 O O . ALA A 1 183 ? 10.441 -33.902 16.369 1.00 55.66 183 ALA A O 1
ATOM 1418 N N . LYS A 1 184 ? 11.681 -35.712 16.799 1.00 55.53 184 LYS A N 1
ATOM 1419 C CA . LYS A 1 184 ? 12.710 -35.387 15.797 1.00 55.53 184 LYS A CA 1
ATOM 1420 C C . LYS A 1 184 ? 12.202 -35.517 14.354 1.00 55.53 184 LYS A C 1
ATOM 1422 O O . LYS A 1 184 ? 12.615 -34.742 13.502 1.00 55.53 184 LYS A O 1
ATOM 1427 N N . ALA A 1 185 ? 11.331 -36.489 14.080 1.00 60.31 185 ALA A N 1
ATOM 1428 C CA . ALA A 1 185 ? 10.699 -36.636 12.769 1.00 60.31 185 ALA A CA 1
ATOM 1429 C C . ALA A 1 185 ? 9.676 -35.521 12.495 1.00 60.31 185 ALA A C 1
ATOM 1431 O O . ALA A 1 185 ? 9.641 -35.014 11.383 1.00 60.31 185 ALA A O 1
ATOM 1432 N N . ALA A 1 186 ? 8.909 -35.104 13.509 1.00 63.41 186 ALA A N 1
ATOM 1433 C CA . ALA A 1 186 ? 7.995 -33.966 13.408 1.00 63.41 186 ALA A CA 1
ATOM 1434 C C . ALA A 1 186 ? 8.749 -32.644 13.177 1.00 63.41 186 ALA A C 1
ATOM 1436 O O . ALA A 1 186 ? 8.398 -31.907 12.271 1.00 63.41 186 ALA A O 1
ATOM 1437 N N . ALA A 1 187 ? 9.843 -32.397 13.906 1.00 59.28 187 ALA A N 1
ATOM 1438 C CA . ALA A 1 187 ? 10.676 -31.209 13.699 1.00 59.28 187 ALA A CA 1
ATOM 1439 C C . ALA A 1 187 ? 11.356 -31.185 12.317 1.00 59.28 187 ALA A C 1
ATOM 1441 O O . ALA A 1 187 ? 11.492 -30.129 11.716 1.00 59.28 187 ALA A O 1
ATOM 1442 N N . ALA A 1 188 ? 11.768 -32.344 11.790 1.00 62.91 188 ALA A N 1
ATOM 1443 C CA . ALA A 1 188 ? 12.339 -32.429 10.445 1.00 62.91 188 ALA A CA 1
ATOM 1444 C C . ALA A 1 188 ? 11.286 -32.239 9.341 1.00 62.91 188 ALA A C 1
ATOM 1446 O O . ALA A 1 188 ? 11.610 -31.692 8.294 1.00 62.91 188 ALA A O 1
ATOM 1447 N N . ALA A 1 189 ? 10.049 -32.688 9.569 1.00 58.31 189 ALA A N 1
ATOM 1448 C CA . ALA A 1 189 ? 8.934 -32.453 8.657 1.00 58.31 189 ALA A CA 1
ATOM 1449 C C . ALA A 1 189 ? 8.501 -30.979 8.670 1.00 58.31 189 ALA A C 1
ATOM 1451 O O . ALA A 1 189 ? 8.345 -30.409 7.602 1.00 58.31 189 ALA A O 1
ATOM 1452 N N . ALA A 1 190 ? 8.413 -30.352 9.849 1.00 57.28 190 ALA A N 1
ATOM 1453 C CA . ALA A 1 190 ? 8.127 -28.923 9.989 1.00 57.28 190 ALA A CA 1
ATOM 1454 C C . ALA A 1 190 ? 9.214 -28.053 9.337 1.00 57.28 190 ALA A C 1
ATOM 1456 O O . ALA A 1 190 ? 8.906 -27.147 8.580 1.00 57.28 190 ALA A O 1
ATOM 1457 N N . ALA A 1 191 ? 10.495 -28.386 9.537 1.00 56.16 191 ALA A N 1
ATOM 1458 C CA . ALA A 1 191 ? 11.593 -27.674 8.882 1.00 56.16 191 ALA A CA 1
ATOM 1459 C C . ALA A 1 191 ? 11.613 -27.865 7.353 1.00 56.16 191 ALA A C 1
ATOM 1461 O O . ALA A 1 191 ? 12.045 -26.972 6.636 1.00 56.16 191 ALA A O 1
ATOM 1462 N N . ALA A 1 192 ? 11.177 -29.024 6.848 1.00 54.59 192 ALA A N 1
ATOM 1463 C CA . ALA A 1 192 ? 11.078 -29.270 5.410 1.00 54.59 192 ALA A CA 1
ATOM 1464 C C . ALA A 1 192 ? 9.855 -28.586 4.779 1.00 54.59 192 ALA A C 1
ATOM 1466 O O . ALA A 1 192 ? 9.955 -28.151 3.639 1.00 54.59 192 ALA A O 1
ATOM 1467 N N . ALA A 1 193 ? 8.739 -28.490 5.507 1.00 56.59 193 ALA A N 1
ATOM 1468 C CA . ALA A 1 193 ? 7.559 -27.734 5.094 1.00 56.59 193 ALA A CA 1
ATOM 1469 C C . ALA A 1 193 ? 7.873 -26.233 5.039 1.00 56.59 193 ALA A C 1
ATOM 1471 O O . ALA A 1 193 ? 7.734 -25.639 3.981 1.00 56.59 193 ALA A O 1
ATOM 1472 N N . LYS A 1 194 ? 8.463 -25.680 6.107 1.00 53.34 194 LYS A N 1
ATOM 1473 C CA . LYS A 1 194 ? 8.908 -24.280 6.159 1.00 53.34 194 LYS A CA 1
ATOM 1474 C C . LYS A 1 194 ? 9.923 -23.933 5.065 1.00 53.34 194 LYS A C 1
ATOM 1476 O O . LYS A 1 194 ? 9.854 -22.880 4.455 1.00 53.34 194 LYS A O 1
ATOM 1481 N N . ALA A 1 195 ? 10.857 -24.841 4.770 1.00 53.78 195 ALA A N 1
ATOM 1482 C CA . ALA A 1 195 ? 11.817 -24.634 3.686 1.00 53.78 195 ALA A CA 1
ATOM 1483 C C . ALA A 1 195 ? 11.182 -24.686 2.285 1.00 53.78 195 ALA A C 1
ATOM 1485 O O . ALA A 1 195 ? 11.749 -24.108 1.365 1.00 53.78 195 ALA A O 1
ATOM 1486 N N . ALA A 1 196 ? 10.065 -25.398 2.109 1.00 57.94 196 ALA A N 1
ATOM 1487 C CA . ALA A 1 196 ? 9.325 -25.421 0.849 1.00 57.94 196 ALA A CA 1
ATOM 1488 C C . ALA A 1 196 ? 8.452 -24.165 0.696 1.00 57.94 196 ALA A C 1
ATOM 1490 O O . ALA A 1 196 ? 8.441 -23.563 -0.368 1.00 57.94 196 ALA A O 1
ATOM 1491 N N . GLU A 1 197 ? 7.811 -23.729 1.780 1.00 59.62 197 GLU A N 1
ATOM 1492 C CA . GLU A 1 197 ? 7.053 -22.475 1.867 1.00 59.62 197 GLU A CA 1
ATOM 1493 C C . GLU A 1 197 ? 7.950 -21.251 1.589 1.00 59.62 197 GLU A C 1
ATOM 1495 O O . GLU A 1 197 ? 7.641 -20.414 0.744 1.00 59.62 197 GLU A O 1
ATOM 1500 N N . GLU A 1 198 ? 9.151 -21.202 2.182 1.00 59.97 198 GLU A N 1
ATOM 1501 C CA . GLU A 1 198 ? 10.161 -20.179 1.873 1.00 59.97 198 GLU A CA 1
ATOM 1502 C C . GLU A 1 198 ? 10.710 -20.265 0.434 1.00 59.97 198 GLU A C 1
ATOM 1504 O O . GLU A 1 198 ? 11.217 -19.268 -0.088 1.00 59.97 198 GLU A O 1
ATOM 1509 N N . GLU A 1 199 ? 10.665 -21.438 -0.213 1.00 60.59 199 GLU A N 1
ATOM 1510 C CA . GLU A 1 199 ? 11.116 -21.604 -1.604 1.00 60.59 199 GLU A CA 1
ATOM 1511 C C . GLU A 1 199 ? 10.108 -21.001 -2.599 1.00 60.59 199 GLU A C 1
ATOM 1513 O O . GLU A 1 199 ? 10.516 -20.493 -3.652 1.00 60.59 199 GLU A O 1
ATOM 1518 N N . ASP A 1 200 ? 8.823 -20.995 -2.236 1.00 70.94 200 ASP A N 1
ATOM 1519 C CA . ASP A 1 200 ? 7.733 -20.425 -3.030 1.00 70.94 200 ASP A CA 1
ATOM 1520 C C . ASP A 1 200 ? 7.415 -18.954 -2.671 1.00 70.94 200 ASP A C 1
ATOM 1522 O O . ASP A 1 200 ? 6.825 -18.240 -3.491 1.00 70.94 200 ASP A O 1
ATOM 1526 N N . ASP A 1 201 ? 7.894 -18.441 -1.529 1.00 86.88 201 ASP A N 1
ATOM 1527 C CA . ASP A 1 201 ? 7.734 -17.033 -1.147 1.00 86.88 201 ASP A CA 1
ATOM 1528 C C . ASP A 1 201 ? 8.507 -16.070 -2.076 1.00 86.88 201 ASP A C 1
ATOM 1530 O O . ASP A 1 201 ? 9.736 -15.919 -2.050 1.00 86.88 201 ASP A O 1
ATOM 1534 N N . VAL A 1 202 ? 7.758 -15.330 -2.895 1.00 94.00 202 VAL A N 1
ATOM 1535 C CA . VAL A 1 202 ? 8.296 -14.314 -3.811 1.00 94.00 202 VAL A CA 1
ATOM 1536 C C . VAL A 1 202 ? 8.495 -12.937 -3.163 1.00 94.00 202 VAL A C 1
ATOM 1538 O O . VAL A 1 202 ? 8.945 -12.007 -3.843 1.00 94.00 202 VAL A O 1
ATOM 1541 N N . GLY A 1 203 ? 8.209 -12.793 -1.870 1.00 95.00 203 GLY A N 1
ATOM 1542 C CA . GLY A 1 203 ? 8.273 -11.541 -1.127 1.00 95.00 203 GLY A CA 1
ATOM 1543 C C . GLY A 1 203 ? 7.197 -10.541 -1.550 1.00 95.00 203 GLY A C 1
ATOM 1544 O O . GLY A 1 203 ? 6.127 -10.904 -2.021 1.00 95.00 203 GLY A O 1
ATOM 1545 N N . GLY A 1 204 ? 7.468 -9.244 -1.376 1.00 95.56 204 GLY A N 1
ATOM 1546 C CA . GLY A 1 204 ? 6.485 -8.186 -1.627 1.00 95.56 204 GLY A CA 1
ATOM 1547 C C . GLY A 1 204 ? 5.442 -8.003 -0.525 1.00 95.56 204 GLY A C 1
ATOM 1548 O O . GLY A 1 204 ? 4.627 -7.091 -0.634 1.00 95.56 204 GLY A O 1
ATOM 1549 N N . HIS A 1 205 ? 5.469 -8.807 0.535 1.00 94.44 205 HIS A N 1
ATOM 1550 C CA . HIS A 1 205 ? 4.608 -8.623 1.704 1.00 94.44 205 HIS A CA 1
ATOM 1551 C C . HIS A 1 205 ? 4.966 -7.339 2.435 1.00 94.44 205 HIS A C 1
ATOM 1553 O O . HIS A 1 205 ? 6.144 -6.996 2.582 1.00 94.44 205 HIS A O 1
ATOM 1559 N N . GLU A 1 206 ? 3.943 -6.626 2.878 1.00 96.19 206 GLU A N 1
ATOM 1560 C CA . GLU A 1 206 ? 4.091 -5.506 3.792 1.00 96.19 206 GLU A CA 1
ATOM 1561 C C . GLU A 1 206 ? 3.954 -6.030 5.217 1.00 96.19 206 GLU A C 1
ATOM 1563 O O . GLU A 1 206 ? 2.969 -6.678 5.539 1.00 96.19 206 GLU A O 1
ATOM 1568 N N . VAL A 1 207 ? 4.972 -5.810 6.041 1.00 95.00 207 VAL A N 1
ATOM 1569 C CA . VAL A 1 207 ? 5.104 -6.462 7.346 1.00 95.00 207 VAL A CA 1
ATOM 1570 C C . VAL A 1 207 ? 5.201 -5.398 8.426 1.00 95.00 207 VAL A C 1
ATOM 1572 O O . VAL A 1 207 ? 5.988 -4.453 8.297 1.00 95.00 207 VAL A O 1
ATOM 1575 N N . TYR A 1 208 ? 4.416 -5.583 9.481 1.00 94.81 208 TYR A N 1
ATOM 1576 C CA . TYR A 1 208 ? 4.424 -4.812 10.715 1.00 94.81 208 TYR A CA 1
ATOM 1577 C C . TYR A 1 208 ? 5.029 -5.668 11.825 1.00 94.81 208 TYR A C 1
ATOM 1579 O O . TYR A 1 208 ? 4.615 -6.809 12.021 1.00 94.81 208 TYR A O 1
ATOM 1587 N N . MET A 1 209 ? 6.013 -5.132 12.541 1.00 92.06 209 MET A N 1
ATOM 1588 C CA . MET A 1 209 ? 6.707 -5.838 13.622 1.00 92.06 209 MET A CA 1
ATOM 1589 C C . MET A 1 209 ? 6.801 -4.959 14.861 1.00 92.06 209 MET A C 1
ATOM 1591 O O . MET A 1 209 ? 6.916 -3.734 14.746 1.00 92.06 209 MET A O 1
ATOM 1595 N N . ALA A 1 210 ? 6.802 -5.584 16.034 1.00 89.50 210 ALA A N 1
ATOM 1596 C CA . ALA A 1 210 ? 7.175 -4.897 17.261 1.00 89.50 210 ALA A CA 1
ATOM 1597 C C . ALA A 1 210 ? 8.623 -4.384 17.148 1.00 89.50 210 ALA A C 1
ATOM 1599 O O . ALA A 1 210 ? 9.466 -5.006 16.495 1.00 89.50 210 ALA A O 1
ATOM 1600 N N . GLY A 1 211 ? 8.903 -3.221 17.736 1.00 80.88 211 GLY A N 1
ATOM 1601 C CA . GLY A 1 211 ? 10.285 -2.793 17.947 1.00 80.88 211 GLY A CA 1
ATOM 1602 C C . GLY A 1 211 ? 10.905 -3.608 19.083 1.00 80.88 211 GLY A C 1
ATOM 1603 O O . GLY A 1 211 ? 10.209 -3.924 20.044 1.00 80.88 211 GLY A O 1
ATOM 1604 N N . ASP A 1 212 ? 12.191 -3.949 18.984 1.00 68.81 212 ASP A N 1
ATOM 1605 C CA . ASP A 1 212 ? 12.925 -4.491 20.132 1.00 68.81 212 ASP A CA 1
ATOM 1606 C C . ASP A 1 212 ? 13.230 -3.341 21.103 1.00 68.81 212 ASP A C 1
ATOM 1608 O O . ASP A 1 212 ? 14.002 -2.435 20.783 1.00 68.81 212 ASP A O 1
ATOM 1612 N N . ASP A 1 213 ? 12.630 -3.386 22.294 1.00 54.78 213 ASP A N 1
ATOM 1613 C CA . ASP A 1 2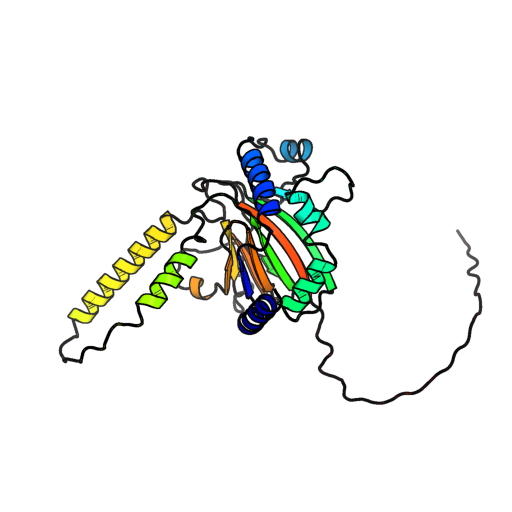13 ? 12.813 -2.379 23.352 1.00 54.78 213 ASP A CA 1
ATOM 1614 C C . ASP A 1 213 ? 14.221 -2.406 23.993 1.00 54.78 213 ASP A C 1
ATOM 1616 O O . ASP A 1 213 ? 14.560 -1.512 24.768 1.00 54.78 213 ASP A O 1
ATOM 1620 N N . ASP A 1 214 ? 15.056 -3.408 23.682 1.00 49.56 214 ASP A N 1
ATOM 1621 C CA . ASP A 1 214 ? 16.281 -3.705 24.442 1.00 49.56 214 ASP A CA 1
ATOM 1622 C C . ASP A 1 214 ? 17.617 -3.381 23.740 1.00 49.56 214 ASP A C 1
ATOM 1624 O O . ASP A 1 214 ? 18.654 -3.432 24.402 1.00 49.56 214 ASP A O 1
ATOM 1628 N N . ASP A 1 215 ? 17.650 -2.988 22.460 1.00 46.44 215 ASP A N 1
ATOM 1629 C CA . ASP A 1 215 ? 18.918 -2.711 21.759 1.00 46.44 215 ASP A CA 1
ATOM 1630 C C . ASP A 1 215 ? 18.860 -1.445 20.880 1.00 46.44 215 ASP A C 1
ATOM 1632 O O . ASP A 1 215 ? 18.693 -1.514 19.659 1.00 46.44 215 ASP A O 1
ATOM 1636 N N . GLU A 1 216 ? 19.150 -0.280 21.481 1.00 52.47 216 GLU A N 1
ATOM 1637 C CA . GLU A 1 216 ? 19.414 0.999 20.781 1.00 52.47 216 GLU A CA 1
ATOM 1638 C C . GLU A 1 216 ? 20.589 0.922 19.765 1.00 52.47 216 GLU A C 1
ATOM 1640 O O . GLU A 1 216 ? 20.837 1.868 19.016 1.00 52.47 216 GLU A O 1
ATOM 1645 N N . GLU A 1 217 ? 21.327 -0.197 19.721 1.00 49.31 217 GLU A N 1
ATOM 1646 C CA . GLU A 1 217 ? 22.465 -0.453 18.821 1.00 49.31 217 GLU A CA 1
ATOM 1647 C C . GLU A 1 217 ? 22.186 -1.488 17.712 1.00 49.31 217 GLU A C 1
ATOM 1649 O O . GLU A 1 217 ? 23.067 -1.745 16.881 1.00 49.31 217 GLU A O 1
ATOM 1654 N N . SER A 1 218 ? 20.987 -2.080 17.652 1.00 48.12 218 SER A N 1
ATOM 1655 C CA . SER A 1 218 ? 20.638 -3.025 16.587 1.00 48.12 218 SER A CA 1
ATOM 1656 C C . SER A 1 218 ? 20.193 -2.279 15.317 1.00 48.12 218 SER A C 1
ATOM 1658 O O . SER A 1 218 ? 19.255 -1.487 15.299 1.00 48.12 218 SER A O 1
ATOM 1660 N N . ASP A 1 219 ? 20.927 -2.475 14.218 1.00 48.06 219 ASP A N 1
ATOM 1661 C CA . ASP A 1 219 ? 20.608 -1.852 12.931 1.00 48.06 219 ASP A CA 1
ATOM 1662 C C . ASP A 1 219 ? 19.294 -2.432 12.378 1.00 48.06 219 ASP A C 1
ATOM 1664 O O . ASP A 1 219 ? 19.269 -3.560 11.876 1.00 48.06 219 ASP A O 1
ATOM 1668 N N . ALA A 1 220 ? 18.219 -1.636 12.424 1.00 53.41 220 ALA A N 1
ATOM 1669 C CA . ALA A 1 220 ? 16.896 -1.963 11.879 1.00 53.41 220 ALA A CA 1
ATOM 1670 C C . ALA A 1 220 ? 16.920 -2.384 10.390 1.00 53.41 220 ALA A C 1
ATOM 1672 O O . ALA A 1 220 ? 15.935 -2.903 9.866 1.00 53.41 220 ALA A O 1
ATOM 1673 N N . ALA A 1 221 ? 18.034 -2.177 9.677 1.00 50.12 221 ALA A N 1
ATOM 1674 C CA . ALA A 1 221 ? 18.205 -2.583 8.287 1.00 50.12 221 ALA A CA 1
ATOM 1675 C C . ALA A 1 221 ? 18.464 -4.090 8.068 1.00 50.12 221 ALA A C 1
ATOM 1677 O O . ALA A 1 221 ? 18.456 -4.525 6.911 1.00 50.12 221 ALA A O 1
ATOM 1678 N N . ILE A 1 222 ? 18.708 -4.897 9.110 1.00 48.34 222 ILE A N 1
ATOM 1679 C CA . ILE A 1 222 ? 19.037 -6.326 8.951 1.00 48.34 222 ILE A CA 1
ATOM 1680 C C . ILE A 1 222 ? 17.864 -7.216 9.380 1.00 48.34 222 ILE A C 1
ATOM 1682 O O . ILE A 1 222 ? 17.831 -7.719 10.496 1.00 48.34 222 ILE A O 1
ATOM 1686 N N . TYR A 1 223 ? 16.952 -7.498 8.446 1.00 49.47 223 TYR A N 1
ATOM 1687 C CA . TYR A 1 223 ? 15.986 -8.593 8.588 1.00 49.47 223 TYR A CA 1
ATOM 1688 C C . TYR A 1 223 ? 16.735 -9.936 8.549 1.00 49.47 223 TYR A C 1
ATOM 1690 O O . TYR A 1 223 ? 17.193 -10.370 7.484 1.00 49.47 223 TYR A O 1
ATOM 1698 N N . LYS A 1 224 ? 16.916 -10.588 9.703 1.00 45.12 224 LYS A N 1
ATOM 1699 C CA . LYS A 1 224 ? 17.500 -11.932 9.782 1.00 45.12 224 LYS A CA 1
ATOM 1700 C C . LYS A 1 224 ? 16.385 -12.970 9.747 1.00 45.12 224 LYS A C 1
ATOM 1702 O O . LYS A 1 224 ? 16.091 -13.612 10.741 1.00 45.12 224 LYS A O 1
ATOM 1707 N N . ALA A 1 225 ? 15.900 -13.275 8.547 1.00 48.06 225 ALA A N 1
ATOM 1708 C CA . ALA A 1 225 ? 15.007 -14.414 8.286 1.00 48.06 225 ALA A CA 1
ATOM 1709 C C . ALA A 1 225 ? 15.584 -15.806 8.675 1.00 48.06 225 ALA A C 1
ATOM 1711 O O . ALA A 1 225 ? 15.046 -16.833 8.295 1.00 48.06 225 ALA A O 1
ATOM 1712 N N . THR A 1 226 ? 16.728 -15.881 9.366 1.00 38.19 226 THR A N 1
ATOM 1713 C CA . THR A 1 226 ? 17.486 -17.120 9.614 1.00 38.19 226 THR A CA 1
ATOM 1714 C C . THR A 1 226 ? 17.407 -17.654 11.042 1.00 38.19 226 THR A C 1
ATOM 1716 O O . THR A 1 226 ? 18.006 -18.694 11.323 1.00 38.19 226 THR A O 1
ATOM 1719 N N . THR A 1 227 ? 16.685 -17.002 11.950 1.00 38.47 227 THR A N 1
ATOM 1720 C CA . THR A 1 227 ? 16.450 -17.521 13.304 1.00 38.47 227 THR A CA 1
ATOM 1721 C C . THR A 1 227 ? 14.955 -17.569 13.549 1.00 38.47 227 THR A C 1
ATOM 1723 O O . THR A 1 227 ? 14.318 -16.534 13.680 1.00 38.47 227 THR A O 1
ATOM 1726 N N . GLY A 1 228 ? 14.393 -18.780 13.588 1.00 42.00 228 GLY A N 1
ATOM 1727 C CA . GLY A 1 228 ? 12.964 -19.042 13.809 1.00 42.00 228 GLY A CA 1
ATOM 1728 C C . GLY A 1 228 ? 12.420 -18.637 15.185 1.00 42.00 228 GLY A C 1
ATOM 1729 O O . GLY A 1 228 ? 11.452 -19.242 15.617 1.00 42.00 228 GLY A O 1
ATOM 1730 N N . ASP A 1 229 ? 13.060 -17.673 15.847 1.00 45.91 229 ASP A N 1
ATOM 1731 C CA . ASP A 1 229 ? 12.598 -16.998 17.059 1.00 45.91 229 ASP A CA 1
ATOM 1732 C C . ASP A 1 229 ? 12.006 -15.598 16.733 1.00 45.91 229 ASP A C 1
ATOM 1734 O O . ASP A 1 229 ? 11.352 -15.016 17.583 1.00 45.91 229 ASP A O 1
ATOM 1738 N N . GLU A 1 230 ? 12.204 -15.038 15.522 1.00 47.72 230 GLU A N 1
ATOM 1739 C CA . GLU A 1 230 ? 11.754 -13.666 15.166 1.00 47.72 230 GLU A CA 1
ATOM 1740 C C . GLU A 1 230 ? 10.400 -13.605 14.420 1.00 47.72 230 GLU A C 1
ATOM 1742 O O . GLU A 1 230 ? 9.861 -12.517 14.225 1.00 47.72 230 GLU A O 1
ATOM 1747 N N . GLU A 1 231 ? 9.810 -14.745 14.030 1.00 52.69 231 GLU A N 1
ATOM 1748 C CA . GLU A 1 231 ? 8.392 -14.787 13.603 1.00 52.69 231 GLU A CA 1
ATOM 1749 C C . GLU A 1 231 ? 7.456 -14.377 14.748 1.00 52.69 231 GLU A C 1
ATOM 1751 O O . GLU A 1 231 ? 6.411 -13.784 14.495 1.00 52.69 231 GLU A O 1
ATOM 1756 N N . ASP A 1 232 ? 7.882 -14.590 15.997 1.00 61.97 232 ASP A N 1
ATOM 1757 C CA . ASP A 1 232 ? 7.138 -14.216 17.202 1.00 61.97 232 ASP A CA 1
ATOM 1758 C C . ASP A 1 232 ? 6.984 -12.685 17.368 1.00 61.97 232 ASP A C 1
ATOM 1760 O O . ASP A 1 232 ? 6.129 -12.240 18.133 1.00 61.97 232 ASP A O 1
ATOM 1764 N N . ASN A 1 233 ? 7.760 -11.869 16.636 1.00 81.50 233 ASN A N 1
ATOM 1765 C CA . ASN A 1 233 ? 7.704 -10.398 16.694 1.00 81.50 233 ASN A CA 1
ATOM 1766 C C . ASN A 1 233 ? 6.880 -9.763 15.556 1.00 81.50 233 ASN A C 1
ATOM 1768 O O . ASN A 1 233 ? 6.725 -8.536 15.511 1.00 81.50 233 ASN A O 1
ATOM 1772 N N . VAL A 1 234 ? 6.368 -10.563 14.615 1.00 88.56 234 VAL A N 1
ATOM 1773 C CA . VAL A 1 234 ? 5.513 -10.071 13.529 1.00 88.56 234 VAL A CA 1
ATOM 1774 C C . VAL A 1 234 ? 4.107 -9.832 14.073 1.00 88.56 234 VAL A C 1
ATOM 1776 O O . VAL A 1 234 ? 3.444 -10.751 14.536 1.00 88.56 234 VAL A O 1
ATOM 1779 N N . LEU A 1 235 ? 3.645 -8.585 13.996 1.00 90.94 235 LEU A N 1
ATOM 1780 C CA . LEU A 1 235 ? 2.313 -8.188 14.457 1.00 90.94 235 LEU A CA 1
ATOM 1781 C C . LEU A 1 235 ? 1.260 -8.414 13.375 1.00 90.94 235 LEU A C 1
ATOM 1783 O O . LEU A 1 235 ? 0.151 -8.852 13.661 1.00 90.94 235 LEU A O 1
ATOM 1787 N N . PHE A 1 236 ? 1.594 -8.079 12.127 1.00 92.12 236 PHE A N 1
ATOM 1788 C CA . PHE A 1 236 ? 0.657 -8.174 11.014 1.00 92.12 236 PHE A CA 1
ATOM 1789 C C . PHE A 1 236 ? 1.391 -8.235 9.674 1.00 92.12 236 PHE A C 1
ATOM 1791 O O . PHE A 1 236 ? 2.328 -7.468 9.438 1.00 92.12 236 PHE A O 1
ATOM 1798 N N . THR A 1 237 ? 0.939 -9.108 8.775 1.00 92.56 237 THR A N 1
ATOM 1799 C CA . THR A 1 237 ? 1.474 -9.230 7.413 1.00 92.56 237 THR A CA 1
ATOM 1800 C C . THR A 1 237 ? 0.367 -8.981 6.398 1.00 92.56 237 THR A C 1
ATOM 1802 O O . THR A 1 237 ? -0.733 -9.503 6.513 1.00 92.56 237 THR A O 1
ATOM 1805 N N . VAL A 1 238 ? 0.666 -8.168 5.387 1.00 93.62 238 VAL A N 1
ATOM 1806 C CA . VAL A 1 238 ? -0.235 -7.826 4.286 1.00 93.62 238 VAL A CA 1
ATOM 1807 C C . VAL A 1 238 ? 0.379 -8.323 2.975 1.00 93.62 238 VAL A C 1
ATOM 1809 O O . VAL A 1 238 ? 1.218 -7.625 2.370 1.00 93.62 238 VAL A O 1
ATOM 1812 N N . PRO A 1 239 ? -0.018 -9.519 2.504 1.00 92.69 239 PRO A N 1
ATOM 1813 C CA . PRO A 1 239 ? 0.438 -10.027 1.221 1.00 92.69 239 PRO A CA 1
ATOM 1814 C C . PRO A 1 239 ? -0.046 -9.137 0.070 1.00 92.69 239 PRO A C 1
ATOM 1816 O O . PRO A 1 239 ? -0.981 -8.340 0.196 1.00 92.69 239 PRO A O 1
ATOM 1819 N N . ALA A 1 240 ? 0.618 -9.226 -1.082 1.00 95.44 240 ALA A N 1
ATOM 1820 C CA . ALA A 1 240 ? 0.143 -8.515 -2.264 1.00 95.44 240 ALA A CA 1
ATOM 1821 C C . ALA A 1 240 ? -1.130 -9.196 -2.785 1.00 95.44 240 ALA A C 1
ATOM 1823 O O . ALA A 1 240 ? -1.113 -10.366 -3.146 1.00 95.44 240 ALA A O 1
ATOM 1824 N N . ALA A 1 241 ? -2.232 -8.455 -2.848 1.00 96.00 241 ALA A N 1
ATOM 1825 C CA . ALA A 1 241 ? -3.529 -9.008 -3.219 1.00 96.00 241 ALA A CA 1
ATOM 1826 C C . ALA A 1 241 ? -4.269 -8.114 -4.220 1.00 96.00 241 ALA A C 1
ATOM 1828 O O . ALA A 1 241 ? -3.930 -6.940 -4.432 1.00 96.00 241 ALA A O 1
ATOM 1829 N N . TRP A 1 242 ? -5.294 -8.684 -4.854 1.00 97.75 242 TRP A N 1
ATOM 1830 C CA . TRP A 1 242 ? -6.183 -7.961 -5.754 1.00 97.75 242 TRP A CA 1
ATOM 1831 C C . TRP A 1 242 ? -7.415 -7.455 -5.005 1.00 97.75 242 TRP A C 1
ATOM 1833 O O . TRP A 1 242 ? -8.205 -8.249 -4.512 1.00 97.75 242 TRP A O 1
ATOM 1843 N N . ASN A 1 243 ? -7.647 -6.139 -5.024 1.00 97.56 243 ASN A N 1
ATOM 1844 C CA . ASN A 1 243 ? -8.854 -5.520 -4.471 1.00 97.56 243 ASN A CA 1
ATOM 1845 C C . ASN A 1 243 ? -9.059 -5.806 -2.969 1.00 97.56 243 ASN A C 1
ATOM 1847 O O . ASN A 1 243 ? -10.196 -5.968 -2.532 1.00 97.56 243 ASN A O 1
ATOM 1851 N N . LYS A 1 244 ? -7.965 -5.854 -2.201 1.00 97.00 244 LYS A N 1
ATOM 1852 C CA . LYS A 1 244 ? -7.950 -6.052 -0.743 1.00 97.00 244 LYS A CA 1
ATOM 1853 C C . LYS A 1 244 ? -7.470 -4.764 -0.083 1.00 97.00 244 LYS A C 1
ATOM 1855 O O . LYS A 1 244 ? -6.461 -4.199 -0.508 1.00 97.00 244 LYS A O 1
ATOM 1860 N N . MET A 1 245 ? -8.213 -4.265 0.897 1.00 97.88 245 MET A N 1
ATOM 1861 C CA . MET A 1 245 ? -7.826 -3.111 1.707 1.00 97.88 245 MET A CA 1
ATOM 1862 C C . MET A 1 245 ? -7.467 -3.577 3.105 1.00 97.88 245 MET A C 1
ATOM 1864 O O . MET A 1 245 ? -8.320 -4.129 3.786 1.00 97.88 245 MET A O 1
ATOM 1868 N N . SER A 1 246 ? -6.247 -3.299 3.542 1.00 97.81 246 SER A N 1
ATOM 1869 C CA . SER A 1 246 ? -5.819 -3.510 4.923 1.00 97.81 246 SER A CA 1
ATOM 1870 C C . SER A 1 246 ? -5.719 -2.171 5.640 1.00 97.81 246 SER A C 1
ATOM 1872 O O . SER A 1 246 ? -5.261 -1.191 5.052 1.00 97.81 246 SER A O 1
ATOM 1874 N N . ILE A 1 247 ? -6.167 -2.123 6.889 1.00 98.12 247 ILE A N 1
ATOM 1875 C CA . ILE A 1 247 ? -6.142 -0.946 7.759 1.00 98.12 247 ILE A CA 1
ATOM 1876 C C . ILE A 1 247 ? -5.451 -1.371 9.049 1.00 98.12 247 ILE A C 1
ATOM 1878 O O . ILE A 1 247 ? -5.850 -2.373 9.633 1.00 98.12 247 ILE A O 1
ATOM 1882 N N . VAL A 1 248 ? -4.430 -0.632 9.476 1.00 97.88 248 VAL A N 1
ATOM 1883 C CA . VAL A 1 248 ? -3.638 -0.924 10.681 1.00 97.88 248 VAL A CA 1
ATOM 1884 C C . VAL A 1 248 ? -3.479 0.356 11.497 1.00 97.88 248 VAL A C 1
ATOM 1886 O O . VAL A 1 248 ? -3.043 1.368 10.946 1.00 97.88 248 VAL A O 1
ATOM 1889 N N . LEU A 1 249 ? -3.803 0.334 12.792 1.00 97.31 249 LEU A N 1
ATOM 1890 C CA . LEU A 1 249 ? -3.394 1.382 13.729 1.00 97.31 249 LEU A CA 1
ATOM 1891 C C . LEU A 1 249 ? -1.938 1.136 14.106 1.00 97.31 249 LEU A C 1
ATOM 1893 O O . LEU A 1 249 ? -1.594 0.108 14.684 1.00 97.31 249 LEU A O 1
ATOM 1897 N N . ARG A 1 250 ? -1.065 2.064 13.728 1.00 95.88 250 ARG A N 1
ATOM 1898 C CA . ARG A 1 250 ? 0.368 1.935 13.952 1.00 95.88 250 ARG A CA 1
ATOM 1899 C C . ARG A 1 250 ? 0.834 2.907 15.023 1.00 95.88 250 ARG A C 1
ATOM 1901 O O . ARG A 1 250 ? 0.908 4.116 14.783 1.00 95.88 250 ARG A O 1
ATOM 1908 N N . ASP A 1 251 ? 1.226 2.341 16.154 1.00 93.06 251 ASP A N 1
ATOM 1909 C CA . ASP A 1 251 ? 1.808 3.072 17.271 1.00 93.06 251 ASP A CA 1
ATOM 1910 C C . ASP A 1 251 ? 3.272 3.458 17.031 1.00 93.06 251 ASP A C 1
ATOM 1912 O O . ASP A 1 251 ? 3.951 2.978 16.112 1.00 93.06 251 ASP A O 1
ATOM 1916 N N . SER A 1 252 ? 3.768 4.354 17.885 1.00 92.31 252 SER A N 1
ATOM 1917 C CA . SER A 1 252 ? 5.187 4.701 17.939 1.00 92.31 252 SER A CA 1
ATOM 1918 C C . SER A 1 252 ? 6.032 3.454 18.221 1.00 92.31 252 SER A C 1
ATOM 1920 O O . SER A 1 252 ? 5.663 2.611 19.031 1.00 92.31 252 SER A O 1
ATOM 1922 N N . GLY A 1 253 ? 7.185 3.334 17.565 1.00 89.56 253 GLY A N 1
ATOM 1923 C CA . GLY A 1 253 ? 8.107 2.203 17.735 1.00 89.56 253 GLY A CA 1
ATOM 1924 C C . GLY A 1 253 ? 7.804 0.980 16.861 1.00 89.56 253 GLY A C 1
ATOM 1925 O O . GLY A 1 253 ? 8.742 0.281 16.483 1.00 89.56 253 GLY A O 1
ATOM 1926 N N . VAL A 1 254 ? 6.553 0.769 16.428 1.00 92.44 254 VAL A N 1
ATOM 1927 C CA . VAL A 1 254 ? 6.205 -0.326 15.503 1.00 92.44 254 VAL A CA 1
ATOM 1928 C C . VAL A 1 254 ? 6.955 -0.150 14.185 1.00 92.44 254 VAL A C 1
ATOM 1930 O O . VAL A 1 254 ? 6.881 0.904 13.539 1.00 92.44 254 VAL A O 1
ATOM 1933 N N . LEU A 1 255 ? 7.664 -1.190 13.754 1.00 94.31 255 LEU A N 1
ATOM 1934 C CA . LEU A 1 255 ? 8.413 -1.220 12.505 1.00 94.31 255 LEU A CA 1
ATOM 1935 C C . LEU A 1 255 ? 7.508 -1.623 11.340 1.00 94.31 255 LEU A C 1
ATOM 1937 O O . LEU A 1 255 ? 6.668 -2.505 11.470 1.00 94.31 255 LEU A O 1
ATOM 1941 N N . ARG A 1 256 ? 7.719 -1.005 10.174 1.00 95.31 256 ARG A N 1
ATOM 1942 C CA . ARG A 1 256 ? 7.075 -1.385 8.906 1.00 95.31 256 ARG A CA 1
ATOM 1943 C C . ARG A 1 256 ? 8.093 -1.487 7.790 1.00 95.31 256 ARG A C 1
ATOM 1945 O O . ARG A 1 256 ? 8.916 -0.580 7.631 1.00 95.31 256 ARG A O 1
ATOM 1952 N N . PHE A 1 257 ? 7.966 -2.522 6.966 1.00 96.31 257 PHE A N 1
ATOM 1953 C CA . PHE A 1 257 ? 8.748 -2.686 5.743 1.00 96.31 257 PHE A CA 1
ATOM 1954 C C . PHE A 1 257 ? 7.957 -3.395 4.640 1.00 96.31 257 PHE A C 1
ATOM 1956 O O . PHE A 1 257 ? 6.906 -3.976 4.890 1.00 96.31 257 PHE A O 1
ATOM 1963 N N . VAL A 1 258 ? 8.473 -3.349 3.409 1.00 97.69 258 VAL A N 1
ATOM 1964 C CA . VAL A 1 258 ? 7.971 -4.155 2.286 1.00 97.69 258 VAL A CA 1
ATOM 1965 C C . VAL A 1 258 ? 9.096 -5.068 1.825 1.00 97.69 258 VAL A C 1
ATOM 1967 O O . VAL A 1 258 ? 10.133 -4.585 1.346 1.00 97.69 258 VAL A O 1
ATOM 1970 N N . LYS A 1 259 ? 8.896 -6.384 1.974 1.00 96.38 259 LYS A N 1
ATOM 1971 C CA . LYS A 1 259 ? 9.879 -7.404 1.592 1.00 96.38 259 LYS A CA 1
ATOM 1972 C C . LYS A 1 259 ? 10.227 -7.253 0.113 1.00 96.38 259 LYS A C 1
ATOM 1974 O O . LYS A 1 259 ? 9.379 -6.928 -0.717 1.00 96.38 259 LYS A O 1
ATOM 1979 N N . TYR A 1 260 ? 11.490 -7.489 -0.224 1.00 97.38 260 TYR A N 1
ATOM 1980 C CA . TYR A 1 260 ? 11.958 -7.413 -1.605 1.00 97.38 260 TYR A CA 1
ATOM 1981 C C . TYR A 1 260 ? 11.120 -8.294 -2.532 1.00 97.38 260 TYR A C 1
ATOM 1983 O O . TYR A 1 260 ? 10.923 -9.473 -2.250 1.00 97.38 260 TYR A O 1
ATOM 1991 N N . VAL A 1 261 ? 10.666 -7.725 -3.651 1.00 97.69 261 VAL A N 1
ATOM 1992 C CA . VAL A 1 261 ? 9.913 -8.479 -4.656 1.00 97.69 261 VAL A CA 1
ATOM 1993 C C . VAL A 1 261 ? 10.895 -9.288 -5.493 1.00 97.69 261 VAL A C 1
ATOM 1995 O O . VAL A 1 261 ? 11.667 -8.735 -6.283 1.00 97.69 261 VAL A O 1
ATOM 1998 N N . SER A 1 262 ? 10.861 -10.608 -5.342 1.00 96.81 262 SER A N 1
ATOM 1999 C CA . SER A 1 262 ? 11.711 -11.542 -6.074 1.00 96.81 262 SER A CA 1
ATOM 2000 C C . SER A 1 262 ? 11.509 -11.426 -7.579 1.00 96.81 262 SER A C 1
ATOM 2002 O O . SER A 1 262 ? 10.415 -11.175 -8.078 1.00 96.81 262 SER A O 1
ATOM 2004 N N . ARG A 1 263 ? 12.570 -11.689 -8.347 1.00 95.88 263 ARG A N 1
ATOM 2005 C CA . ARG A 1 263 ? 12.468 -11.809 -9.809 1.00 95.88 263 ARG A CA 1
ATOM 2006 C C . ARG A 1 263 ? 11.541 -12.957 -10.240 1.00 95.88 263 ARG A C 1
ATOM 2008 O O . ARG A 1 263 ? 11.072 -12.931 -11.377 1.00 95.88 263 ARG A O 1
ATOM 2015 N N . ASN A 1 264 ? 11.300 -13.929 -9.360 1.00 94.94 264 ASN A N 1
ATOM 2016 C CA . ASN A 1 264 ? 10.423 -15.071 -9.613 1.00 94.94 264 ASN A CA 1
ATOM 2017 C C . ASN A 1 264 ? 8.928 -14.720 -9.518 1.00 94.94 264 ASN A C 1
ATOM 2019 O O . ASN A 1 264 ? 8.109 -15.503 -9.994 1.00 94.94 264 ASN A O 1
ATOM 2023 N N . ALA A 1 265 ? 8.567 -13.546 -8.980 1.00 95.81 265 ALA A N 1
ATOM 2024 C CA . ALA A 1 265 ? 7.183 -13.084 -8.953 1.00 95.81 265 ALA A CA 1
ATOM 2025 C C . ALA A 1 265 ? 6.588 -13.011 -10.371 1.00 95.81 265 ALA A C 1
ATOM 2027 O O . ALA A 1 265 ? 7.244 -12.600 -11.337 1.00 95.81 265 ALA A O 1
ATOM 2028 N N . LYS A 1 266 ? 5.308 -13.375 -10.505 1.00 95.44 266 LYS A N 1
ATOM 2029 C CA . LYS A 1 266 ? 4.605 -13.390 -11.801 1.00 95.44 266 LYS A CA 1
ATOM 2030 C C . LYS A 1 266 ? 4.343 -11.983 -12.355 1.00 95.44 266 LYS A C 1
ATOM 2032 O O . LYS A 1 266 ? 4.163 -11.836 -13.563 1.00 95.44 266 LYS A O 1
ATOM 2037 N N . GLY A 1 267 ? 4.386 -10.954 -11.509 1.00 95.81 267 GLY A N 1
ATOM 2038 C CA . GLY A 1 267 ? 4.134 -9.548 -11.843 1.00 95.81 267 GLY A CA 1
ATOM 2039 C C . GLY A 1 267 ? 4.825 -8.601 -10.871 1.00 95.81 267 GLY A C 1
ATOM 2040 O O . GLY A 1 267 ? 5.616 -9.039 -10.036 1.00 95.81 267 GLY A O 1
ATOM 2041 N N . ASP A 1 268 ? 4.537 -7.313 -11.007 1.00 97.94 268 ASP A N 1
ATOM 2042 C CA . ASP A 1 268 ? 4.945 -6.313 -10.022 1.00 97.94 268 ASP A CA 1
ATOM 2043 C C . ASP A 1 268 ? 3.894 -6.260 -8.899 1.00 97.94 268 ASP A C 1
ATOM 2045 O O . ASP A 1 268 ? 2.731 -6.594 -9.128 1.00 97.94 268 ASP A O 1
ATOM 2049 N N . ARG A 1 269 ? 4.272 -5.818 -7.693 1.00 98.12 269 ARG A N 1
ATOM 2050 C CA . ARG A 1 269 ? 3.288 -5.481 -6.650 1.00 98.12 269 ARG A CA 1
ATOM 2051 C C . ARG A 1 269 ? 2.779 -4.063 -6.875 1.00 98.12 269 ARG A C 1
ATOM 2053 O O . ARG A 1 269 ? 3.571 -3.142 -7.083 1.00 98.12 269 ARG A O 1
ATOM 2060 N N . TRP A 1 270 ? 1.469 -3.889 -6.769 1.00 98.62 270 TRP A N 1
ATOM 2061 C CA . TRP A 1 270 ? 0.780 -2.614 -6.908 1.00 98.62 270 TRP A CA 1
ATOM 2062 C C . TRP A 1 270 ? -0.159 -2.368 -5.733 1.00 98.62 270 TRP A C 1
ATOM 2064 O O . TRP A 1 270 ? -0.993 -3.221 -5.407 1.00 98.62 270 TRP A O 1
ATOM 2074 N N . ASP A 1 271 ? -0.040 -1.189 -5.132 1.00 98.69 271 ASP A N 1
ATOM 2075 C CA . ASP A 1 271 ? -0.934 -0.741 -4.072 1.00 98.69 271 ASP A CA 1
ATOM 2076 C C . ASP A 1 271 ? -1.037 0.795 -4.010 1.00 98.69 271 ASP A C 1
ATOM 2078 O O . ASP A 1 271 ? -0.325 1.525 -4.709 1.00 98.69 271 ASP A O 1
ATOM 2082 N N . VAL A 1 272 ? -1.972 1.293 -3.201 1.00 98.62 272 VAL A N 1
ATOM 2083 C CA . VAL A 1 272 ? -1.980 2.680 -2.734 1.00 98.62 272 VAL A CA 1
ATOM 2084 C C . VAL A 1 272 ? -1.873 2.655 -1.217 1.00 98.62 272 VAL A C 1
ATOM 2086 O O . VAL A 1 272 ? -2.700 2.036 -0.548 1.00 98.62 272 VAL A O 1
ATOM 2089 N N . SER A 1 273 ? -0.863 3.337 -0.684 1.00 98.06 273 SER A N 1
ATOM 2090 C CA . SER A 1 273 ? -0.686 3.552 0.749 1.00 98.06 273 SER A CA 1
ATOM 2091 C C . SER A 1 273 ? -1.341 4.875 1.139 1.00 98.06 273 SER A C 1
ATOM 2093 O O . SER A 1 273 ? -1.020 5.909 0.560 1.00 98.06 273 SER A O 1
ATOM 2095 N N . GLY A 1 274 ? -2.227 4.852 2.127 1.00 98.12 274 GLY A N 1
ATOM 2096 C CA . GLY A 1 274 ? -2.739 6.030 2.819 1.00 98.12 274 GLY A CA 1
ATOM 2097 C C . GLY A 1 274 ? -2.240 6.045 4.261 1.00 98.12 274 GLY A C 1
ATOM 2098 O O . GLY A 1 274 ? -2.270 5.019 4.928 1.00 98.12 274 GLY A O 1
ATOM 2099 N N . LEU A 1 275 ? -1.752 7.182 4.734 1.00 97.94 275 LEU A N 1
ATOM 2100 C CA . LEU A 1 275 ? -1.397 7.433 6.128 1.00 97.94 275 LEU A CA 1
ATOM 2101 C C . LEU A 1 275 ? -2.372 8.486 6.640 1.00 97.94 275 LEU A C 1
ATOM 2103 O O . LEU A 1 275 ? -2.517 9.508 5.976 1.00 97.94 275 LEU A O 1
ATOM 2107 N N . TYR A 1 276 ? -3.026 8.248 7.768 1.00 98.19 276 TYR A N 1
ATOM 2108 C CA . TYR A 1 276 ? -4.041 9.136 8.326 1.00 98.19 276 TYR A CA 1
ATOM 2109 C C . TYR A 1 276 ? -3.729 9.399 9.798 1.00 98.19 276 TYR A C 1
ATOM 2111 O O . TYR A 1 276 ? -3.704 8.456 10.592 1.00 98.19 276 TYR A O 1
ATOM 2119 N N . GLY A 1 277 ? -3.457 10.658 10.147 1.00 96.94 277 GLY A N 1
ATOM 2120 C CA . GLY A 1 277 ? -3.290 11.070 11.540 1.00 96.94 277 GLY A CA 1
ATOM 2121 C C . GLY A 1 277 ? -4.583 10.867 12.328 1.00 96.94 277 GLY A C 1
ATOM 2122 O O . GLY A 1 277 ? -5.667 11.140 11.803 1.00 96.94 277 GLY A O 1
ATOM 2123 N N . VAL A 1 278 ? -4.452 10.365 13.557 1.00 94.88 278 VAL A N 1
ATOM 2124 C CA . VAL A 1 278 ? -5.573 10.126 14.471 1.00 94.88 278 VAL A CA 1
ATOM 2125 C C . VAL A 1 278 ? -5.554 11.161 15.595 1.00 94.88 278 VAL A C 1
ATOM 2127 O O . VAL A 1 278 ? -4.490 11.427 16.161 1.00 94.88 278 VAL A O 1
ATOM 2130 N N . GLY A 1 279 ? -6.716 11.748 15.880 1.00 87.81 279 GLY A N 1
ATOM 2131 C CA . GLY A 1 279 ? -6.915 12.657 17.007 1.00 87.81 279 GLY A CA 1
ATOM 2132 C C . GLY A 1 279 ? -6.865 11.926 18.345 1.00 87.81 279 GLY A C 1
ATOM 2133 O O . GLY A 1 279 ? -7.107 10.725 18.416 1.00 87.81 279 GLY A O 1
ATOM 2134 N N . GLU A 1 280 ? -6.504 12.643 19.405 1.00 72.75 280 GLU A N 1
ATOM 2135 C CA . GLU A 1 280 ? -6.640 12.120 20.767 1.00 72.75 280 GLU A CA 1
ATOM 2136 C C . GLU A 1 280 ? -8.114 12.226 21.162 1.00 72.75 280 GLU A C 1
ATOM 2138 O O . GLU A 1 280 ? -8.701 13.297 21.010 1.00 72.75 280 GLU A O 1
ATOM 2143 N N . ASP A 1 281 ? -8.704 11.131 21.643 1.00 57.59 281 ASP A N 1
ATOM 2144 C CA . ASP A 1 281 ? -10.056 11.162 22.195 1.00 57.59 281 ASP A CA 1
ATOM 2145 C C . ASP A 1 281 ? -10.055 12.132 23.392 1.00 57.59 281 ASP A C 1
ATOM 2147 O O . ASP A 1 281 ? -9.418 11.873 24.413 1.00 57.59 281 ASP A O 1
ATOM 2151 N N . GLU A 1 282 ? -10.742 13.272 23.280 1.00 48.06 282 GLU A N 1
ATOM 2152 C CA . GLU A 1 282 ? -10.867 14.267 24.362 1.00 48.06 282 GLU A CA 1
ATOM 2153 C C . GLU A 1 282 ? -11.805 13.787 25.502 1.00 48.06 282 GLU A C 1
ATOM 2155 O O . GLU A 1 282 ? -12.157 14.556 26.395 1.00 48.06 282 GLU A O 1
ATOM 2160 N N . ASP A 1 283 ? -12.191 12.507 25.517 1.00 45.38 283 ASP A N 1
ATOM 2161 C CA . ASP A 1 283 ? -13.258 11.950 26.359 1.00 45.38 283 ASP A CA 1
ATOM 2162 C C . ASP A 1 283 ? -12.805 11.482 27.766 1.00 45.38 283 ASP A C 1
ATOM 2164 O O . ASP A 1 283 ? -13.456 10.628 28.374 1.00 45.38 283 ASP A O 1
ATOM 2168 N N . GLU A 1 284 ? -11.732 12.046 28.340 1.00 43.75 284 GLU A N 1
ATOM 2169 C CA . GLU A 1 284 ? -11.348 11.776 29.746 1.00 43.75 284 GLU A CA 1
ATOM 2170 C C . GLU A 1 284 ? -11.432 12.964 30.722 1.00 43.75 284 GLU A C 1
ATOM 2172 O O . GLU A 1 284 ? -11.217 12.746 31.909 1.00 43.75 284 GLU A O 1
ATOM 2177 N N . ASP A 1 285 ? -11.858 14.169 30.317 1.00 38.78 285 ASP A N 1
ATOM 2178 C CA . ASP A 1 285 ? -12.001 15.300 31.258 1.00 38.78 285 ASP A CA 1
ATOM 2179 C C . ASP A 1 285 ? -13.296 16.120 31.051 1.00 38.78 285 ASP A C 1
ATOM 2181 O O . ASP A 1 285 ? -13.277 17.348 30.978 1.00 38.78 285 ASP A O 1
ATOM 2185 N N . GLU A 1 286 ? -14.464 15.466 31.020 1.00 40.41 286 GLU A N 1
ATOM 2186 C CA . GLU A 1 286 ? -15.757 16.152 31.219 1.00 40.41 286 GLU A CA 1
ATOM 2187 C C . GLU A 1 286 ? -16.165 16.148 32.712 1.00 40.41 286 GLU A C 1
ATOM 2189 O O . GLU A 1 286 ? -17.287 15.808 33.083 1.00 40.41 286 GLU A O 1
ATOM 2194 N N . ASP A 1 287 ? -15.244 16.543 33.601 1.00 39.03 287 ASP A N 1
ATOM 2195 C CA . ASP A 1 287 ? -15.588 16.993 34.956 1.00 39.03 287 ASP A CA 1
ATOM 2196 C C . ASP A 1 287 ? -15.799 18.514 34.915 1.00 39.03 287 ASP A C 1
ATOM 2198 O O . ASP A 1 287 ? -14.868 19.320 34.947 1.00 39.03 287 ASP A O 1
ATOM 2202 N N . GLY A 1 288 ? -17.066 18.900 34.770 1.00 45.78 288 GLY A N 1
ATOM 2203 C CA . GLY A 1 288 ? -17.472 20.274 34.513 1.00 45.78 288 GLY A CA 1
ATOM 2204 C C . GLY A 1 288 ? -17.115 21.285 35.603 1.00 45.78 288 GLY A C 1
ATOM 2205 O O . GLY A 1 288 ? -17.322 21.053 36.791 1.00 45.78 288 GLY A O 1
ATOM 2206 N N . GLU A 1 289 ? -16.750 22.487 35.165 1.00 35.66 289 GLU A N 1
ATOM 2207 C CA . GLU A 1 289 ? -17.162 23.714 35.841 1.00 35.66 289 GLU A CA 1
ATOM 2208 C C . GLU A 1 289 ? -17.649 24.729 34.801 1.00 35.66 289 GLU A C 1
ATOM 2210 O O . GLU A 1 289 ? -16.924 25.157 33.904 1.00 35.66 289 GLU A O 1
ATOM 2215 N N . GLU A 1 290 ? -18.924 25.091 34.938 1.00 41.81 290 GLU A N 1
ATOM 2216 C CA . GLU A 1 290 ? -19.555 26.215 34.264 1.00 41.81 290 GLU A CA 1
ATOM 2217 C C . GLU A 1 290 ? -18.807 27.510 34.617 1.00 41.81 290 GLU A C 1
ATOM 2219 O O . GLU A 1 290 ? -18.793 27.944 35.770 1.00 41.81 290 GLU A O 1
ATOM 2224 N N . GLY A 1 291 ? -18.208 28.144 33.612 1.00 34.91 291 GLY A N 1
ATOM 2225 C CA . GLY A 1 291 ? -17.682 29.501 33.693 1.00 34.91 291 GLY A CA 1
ATOM 2226 C C . GLY A 1 291 ? -18.359 30.375 32.650 1.00 34.91 291 GLY A C 1
ATOM 2227 O O . GLY A 1 291 ? -17.870 30.497 31.531 1.00 34.91 291 GLY A O 1
ATOM 2228 N N . GLU A 1 292 ? -19.505 30.949 33.018 1.00 39.75 292 GLU A N 1
ATOM 2229 C CA . GLU A 1 292 ? -20.088 32.106 32.340 1.00 39.75 292 GLU A CA 1
ATOM 2230 C C . GLU A 1 292 ? -19.041 33.226 32.248 1.00 39.75 292 GLU A C 1
ATOM 2232 O O . GLU A 1 292 ? -18.462 33.594 33.265 1.00 39.75 292 GLU A O 1
ATOM 2237 N N . ASP A 1 293 ? -18.829 33.787 31.058 1.00 33.50 293 ASP A N 1
ATOM 2238 C CA . ASP A 1 293 ? -18.690 35.238 30.893 1.00 33.50 293 ASP A CA 1
ATOM 2239 C C . ASP A 1 293 ? -18.829 35.610 29.406 1.00 33.50 293 ASP A C 1
ATOM 2241 O O . ASP A 1 293 ? -17.927 35.448 28.579 1.00 33.50 293 ASP A O 1
ATOM 2245 N N . GLU A 1 294 ? -20.017 36.112 29.071 1.00 37.12 294 GLU A N 1
ATOM 2246 C CA . GLU A 1 294 ? -20.244 36.986 27.925 1.00 37.12 294 GLU A CA 1
ATOM 2247 C C . GLU A 1 294 ? -19.546 38.330 28.183 1.00 37.12 294 GLU A C 1
ATOM 2249 O O . GLU A 1 294 ? -19.895 38.984 29.155 1.00 37.12 294 GLU A O 1
ATOM 2254 N N . GLU A 1 295 ? -18.687 38.819 27.283 1.00 35.00 295 GLU A N 1
ATOM 2255 C CA . GLU A 1 295 ? -18.669 40.247 26.917 1.00 35.00 295 GLU A CA 1
ATOM 2256 C C . GLU A 1 295 ? -18.130 40.431 25.485 1.00 35.00 295 GLU A C 1
ATOM 2258 O O . GLU A 1 295 ? -16.943 40.280 25.195 1.00 35.00 295 GLU A O 1
ATOM 2263 N N . GLU A 1 296 ? -19.027 40.814 24.573 1.00 35.50 296 GLU A N 1
ATOM 2264 C CA . GLU A 1 296 ? -18.691 41.463 23.306 1.00 35.50 296 GLU A CA 1
ATOM 2265 C C . GLU A 1 296 ? -18.048 42.841 23.555 1.00 35.50 296 GLU A C 1
ATOM 2267 O O . GLU A 1 296 ? -18.578 43.631 24.343 1.00 35.50 296 GLU A O 1
ATOM 2272 N N . LYS A 1 297 ? -17.014 43.201 22.774 1.00 34.03 297 LYS A N 1
ATOM 2273 C CA . LYS A 1 297 ? -16.944 44.517 22.102 1.00 34.03 297 LYS A CA 1
ATOM 2274 C C . LYS A 1 297 ? -15.858 44.629 21.031 1.00 34.03 297 LYS A C 1
ATOM 2276 O O . LYS A 1 297 ? -14.704 44.261 21.214 1.00 34.03 297 LYS A O 1
ATOM 2281 N N . GLU A 1 298 ? -16.305 45.210 19.923 1.00 33.81 298 GLU A N 1
ATOM 2282 C CA . GLU A 1 298 ? -15.605 45.626 18.711 1.00 33.81 298 GLU A CA 1
ATOM 2283 C C . GLU A 1 298 ? -14.412 46.588 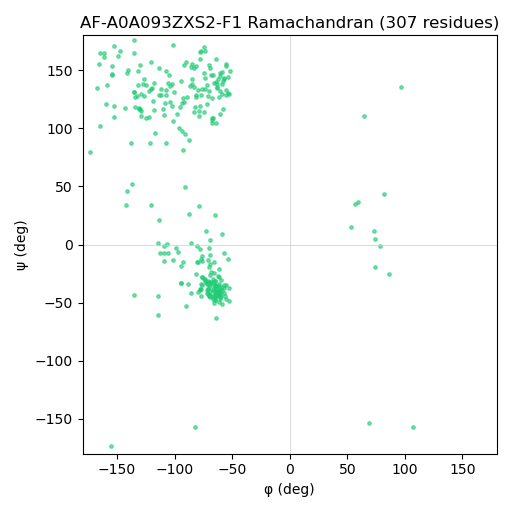18.894 1.00 33.81 298 GLU A C 1
ATOM 2285 O O . GLU A 1 298 ? -14.415 47.461 19.758 1.00 33.81 298 GLU A O 1
ATOM 2290 N N . SER A 1 299 ? -13.525 46.520 17.890 1.00 31.98 299 SER A N 1
ATOM 2291 C CA . SER A 1 299 ? -12.900 47.639 17.159 1.00 31.98 299 SER A CA 1
ATOM 2292 C C . SER A 1 299 ? -11.965 48.600 17.901 1.00 31.98 299 SER A C 1
ATOM 2294 O O . SER A 1 299 ? -12.402 49.535 18.567 1.00 31.98 299 SER A O 1
ATOM 2296 N N . SER A 1 300 ? -10.676 48.521 17.560 1.00 37.22 300 SER A N 1
ATOM 2297 C CA . SER A 1 300 ? -9.834 49.706 17.358 1.00 37.22 300 SER A CA 1
ATOM 2298 C C . SER A 1 300 ? -8.619 49.341 16.509 1.00 37.22 300 SER A C 1
ATOM 2300 O O . SER A 1 300 ? -7.841 48.461 16.865 1.00 37.22 300 SER A O 1
ATOM 2302 N N . GLU A 1 301 ? -8.501 50.017 15.374 1.00 39.34 301 GLU A N 1
ATOM 2303 C CA . GLU A 1 301 ? -7.338 50.065 14.495 1.00 39.34 301 GLU A CA 1
ATOM 2304 C C . GLU A 1 301 ? -6.090 50.506 15.276 1.00 39.34 301 GLU A C 1
ATOM 2306 O O . GLU A 1 301 ? -6.145 51.508 15.984 1.00 39.34 301 GLU A O 1
ATOM 2311 N N . ASP A 1 302 ? -4.967 49.803 15.103 1.00 44.19 302 ASP A N 1
ATOM 2312 C CA . ASP A 1 302 ? -3.646 50.367 15.385 1.00 44.19 302 ASP A CA 1
ATOM 2313 C C . ASP A 1 302 ? -2.719 50.155 14.182 1.00 44.19 302 ASP A C 1
ATOM 2315 O O . ASP A 1 302 ? -2.335 49.056 13.775 1.00 44.19 302 ASP A O 1
ATOM 2319 N N . GLU A 1 303 ? -2.453 51.307 13.594 1.00 40.62 303 GLU A N 1
ATOM 2320 C CA . GLU A 1 303 ? -1.660 51.685 12.445 1.00 40.62 303 GLU A CA 1
ATOM 2321 C C . GLU A 1 303 ? -0.165 51.443 12.728 1.00 40.62 303 GLU A C 1
ATOM 2323 O O . GLU A 1 303 ? 0.457 52.153 13.516 1.00 40.62 303 GLU A O 1
ATOM 2328 N N . PHE A 1 304 ? 0.445 50.430 12.098 1.00 55.28 304 PHE A N 1
ATOM 2329 C CA . PHE A 1 304 ? 1.899 50.238 12.162 1.00 55.28 304 PHE A CA 1
ATOM 2330 C C . PHE A 1 304 ? 2.593 51.036 11.047 1.00 55.28 304 PHE A C 1
ATOM 2332 O O . PHE A 1 304 ? 2.805 50.546 9.934 1.00 55.28 304 PHE A O 1
ATOM 2339 N N . GLU A 1 305 ? 2.937 52.287 11.362 1.00 47.72 305 GLU A N 1
ATOM 2340 C CA . GLU A 1 305 ? 3.872 53.117 10.597 1.00 47.72 305 GLU A CA 1
ATOM 2341 C C . GLU A 1 305 ? 5.311 52.597 10.764 1.00 47.72 305 GLU A C 1
ATOM 2343 O O . GLU A 1 305 ? 5.804 52.400 11.874 1.00 47.72 305 GLU A O 1
ATOM 2348 N N . GLY A 1 306 ? 5.995 52.360 9.643 1.00 47.97 306 GLY A N 1
ATOM 2349 C CA . GLY A 1 306 ? 7.370 51.866 9.625 1.00 47.97 306 GLY A CA 1
ATOM 2350 C C . GLY A 1 306 ? 8.460 52.932 9.810 1.00 47.97 306 GLY A C 1
ATOM 2351 O O . GLY A 1 306 ? 8.217 54.044 10.268 1.00 47.97 306 GLY A O 1
ATOM 2352 N N . PHE A 1 307 ? 9.642 52.549 9.304 1.00 41.62 307 PHE A N 1
ATOM 2353 C CA . PHE A 1 307 ? 10.939 53.241 9.172 1.00 41.62 307 PHE A CA 1
ATOM 2354 C C . PHE A 1 307 ? 11.966 52.950 10.284 1.00 41.62 307 PHE A C 1
ATOM 2356 O O . PHE A 1 307 ? 11.636 52.903 11.459 1.00 41.62 307 PHE A O 1
ATOM 2363 N N . SER A 1 308 ? 13.247 52.710 9.981 1.00 47.06 308 SER A N 1
ATOM 2364 C CA . SER A 1 308 ? 14.044 53.111 8.805 1.00 47.06 308 SER A CA 1
ATOM 2365 C C . SER A 1 308 ? 15.366 52.334 8.688 1.00 47.06 308 SER A C 1
ATOM 2367 O O . SER A 1 308 ? 15.921 51.961 9.718 1.00 47.06 308 SER A O 1
ATOM 2369 N N . ASP A 1 309 ? 15.840 52.267 7.433 1.00 42.34 309 ASP A N 1
ATOM 2370 C CA . ASP A 1 309 ? 17.201 52.051 6.874 1.00 42.34 309 ASP A CA 1
ATOM 2371 C C . ASP A 1 309 ? 17.998 50.787 7.256 1.00 42.34 309 ASP A C 1
ATOM 2373 O O . ASP A 1 309 ? 18.545 50.705 8.379 1.00 42.34 309 ASP A O 1
#

pLDDT: mean 78.41, std 23.62, range [31.98, 98.69]

Radius of gyration: 25.45 Å; Cα contacts (8 Å, |Δi|>4): 454; chains: 1; bounding box: 46×100×57 Å

Solvent-accessible surface area (backbone atoms only — not comparable to full-atom values): 17978 Å² total; per-residue (Å²): 104,72,72,55,36,55,52,44,20,57,45,19,71,75,62,45,35,46,76,40,73,64,72,54,54,71,71,57,44,55,53,38,48,56,50,50,57,52,55,69,74,46,85,75,63,95,43,64,69,52,36,46,74,75,42,87,42,40,68,50,74,56,72,97,53,24,29,33,35,35,35,69,61,67,93,68,92,63,94,69,51,64,67,50,42,43,36,52,44,48,70,69,27,71,66,45,47,54,50,49,24,62,29,60,74,44,51,72,74,50,76,50,51,37,29,39,38,32,42,45,58,72,13,34,33,50,52,40,66,39,85,64,78,44,27,39,40,36,40,40,22,58,14,88,54,74,78,38,62,54,74,49,60,61,52,52,60,59,51,60,70,65,63,80,76,73,83,91,82,85,92,78,96,84,62,79,68,64,49,58,54,50,51,52,51,50,52,52,50,52,54,51,49,52,54,50,53,60,69,62,57,30,49,41,30,35,39,31,26,63,54,75,92,84,48,100,81,62,67,66,79,66,83,66,92,83,49,96,73,58,70,81,42,54,74,47,76,46,46,44,26,60,38,28,35,36,42,34,62,44,46,53,46,36,26,39,30,28,40,52,20,30,65,81,37,83,48,51,45,32,36,35,43,35,41,29,39,48,54,79,82,78,85,82,71,88,78,83,76,93,75,90,78,92,77,90,81,83,89,81,92,81,83,86,80,82,88,81,136

Foldseek 3Di:
DVVVLVVLQVVCVVQLKDKDFQQDDPVLLVQVLVVVVVVQVDDADPDQVRNVVPDQWHWDDDVLAWTWIKHAQDPDPDDDGSLNCVRHPQCPHPVNQVSVCSSHVFHFDDKGKMWIWAFAPGTKGFKDFDDDAKWKKKKFFADPADLQCPVVVVVVVVVVVVVPDDDDDDDDDDPDPVVVVVVVVVVVVVVVVVVVVVVSNQFQKKWKFAADPPDPPDDSRDDPPPDPVRVVGTSDIHTRDRRMMMMHTHDGRIIIIGTHGHNPGPTIIIIMMMITGTDDDPPPDPPDDDDDDDDDDDDDDDDDDDDDD

Sequence (309 aa):
TPDTIEQVNAHFEENSAVSIDNILSAKFSARLRAHIEAAESTPLPATAAEIEASSPWRVAKPPHKHRFLYLEPSASGEEKNPVQELVDDLLPSKEFRKWLALATGCDIEDFNVLGRRFRRGADYALATSHEGKPRLEVCLGFTPTSGWGADEEEEEAEEEEDEEKAPPKKKGKKAGAAAKAKAKAAAAAAAAAKAAEEEDDVGGHEVYMAGDDDDEESDAAIYKATTGDEEDNVLFTVPAAWNKMSIVLRDSGVLRFVKYVSRNAKGDRWDVSGLYGVGEDEDEDEDGEEGEDEEEKESSEDEFEGFSD

Secondary structure (DSSP, 8-state):
-HHHHHHHHHHHHHHSEEEEET-S-HHHHHHHHHHHHHHHHSPPPSSHHHHHHHSS-EE-S-TTTEE-EEEPPP---S---HHHIIIIIITTSHHHHHHHHHHHS--EEEEEEEEEEE-TTT-EEEEEE--SS-EEEEEEEE-----SSHHHHHHHHHHHHHHTT-------S--HHHHHHHHHHHHHHHHHHHHHHHHH-----EEEE---TT-TTS-TT---TT-TTSGGGEEEEE---EEEEEEEEE-TT-EEEE----TTSSS-EEEEEEEEEE----TT-------------------------

Nearest PDB structures (foldseek):
  6e0t-assembly1_X  TM=9.345E-01  e=1.326E-19  Schizosaccharomyces pombe 972h-
  3kt7-assembl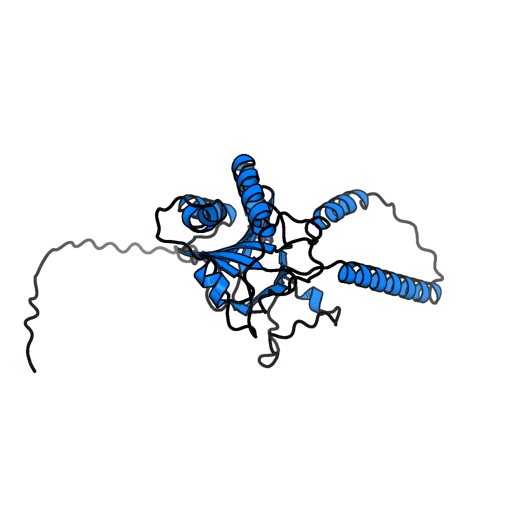y1_A-2  TM=7.048E-01  e=8.140E-18  Saccharomyces cerevisiae
  3mgu-assembly1_A-2  TM=7.283E-01  e=3.528E-17  Saccharomyces cerevisiae
  3kt4-assembly1_A  TM=7.108E-01  e=5.236E-17  Saccharomyces cerevisiae
  3kt1-assembly1_A  TM=7.053E-01  e=5.861E-17  Saccharomyces cerevisiae

Mean predicted aligned error: 12.95 Å